Protein AF-A0A2N5UTU6-F1 (afdb_monomer)

InterPro domains:
  IPR013170 mRNA splicing factor Cwf21 domain [PF08312] (76-119)
  IPR013170 mRNA splicing factor Cwf21 domain [SM01115] (76-121)
  IPR051372 Pre-mRNA-splicing factor CWC21 [PTHR36562] (28-189)

Organism: NCBI:txid200324

Radius of gyration: 37.9 Å; Cα contacts (8 Å, |Δi|>4): 55; chains: 1; bounding box: 98×57×84 Å

pLDDT: mean 79.05, std 15.14, range [38.75, 96.94]

Sequence (209 aa):
MKKEKKKTLPELIIENVTKTYFRALYTLATPRGSGTSGYVQRNLSQPRPPDDYGAKANDRYDDHLGAQRKPDQSMLEHERKRRVENKCVELQLELEEQEIAEEEVTARVDELRQKLLKEELARGPGPVKPHQSHEIAAMKLKENEKFREALGVMNSSYVEGQAFDRELQAQRKAQAIEERQQRDAERAARGLSSVPPPRTREKPYDKPL

Foldseek 3Di:
DPDDDDDDPVRVVVVVVCCVVCVPPPPDPDCPPVPDPPDDDDDPPPDDDPDPPVVPPPPVCPPPPPDQPAQDPVLVVVVLLVVLVVVLVVQLVVVVVVVDDPVVSVVVSVVSSVVSVVVSVVDDLDDDDPPSVRSVSVVVVVVVVVVCVVVVNDPVPDDPPCVVPPVSVVVVVVVVVVVVVVVQVVCVVVVHDPDDPPPPPPDPPPDDD

Mean predicted aligned error: 17.08 Å

Secondary structure (DSSP, 8-state):
--------HHHHHHHHHHHHH-----S-S-STTSSS----PPPSSSPPPPPSTTTS--TTTTTTSS---PPPHHHHHHHHHHHHHHHHHHHHHHHHHTT--HHHHHHHHHHHHHHHHHHHHHPPP-PPPTT-HHHHHHHHHHHHHHHHHHTT--TTT--TTTTT-HHHHHHHHHHHHHHHHHHHHHHHHTT--SSPPP-----TT----

Solvent-accessible surface area (backbone atoms only — not comparable to full-atom values): 13392 Å² total; per-residue (Å²): 135,85,80,81,78,82,76,51,75,68,59,52,49,54,52,49,53,50,53,70,76,53,67,86,76,78,85,62,96,58,46,77,92,70,88,52,91,65,80,80,79,81,72,83,84,60,79,72,76,79,73,68,71,77,76,53,70,62,78,85,56,71,86,66,76,75,68,75,74,74,50,55,65,69,60,55,52,48,52,54,50,49,58,47,51,53,53,37,49,53,51,49,53,57,41,54,76,65,70,55,58,68,71,60,49,52,53,54,38,51,53,48,48,58,50,47,56,55,45,59,71,72,48,71,92,70,93,79,58,94,87,41,61,48,60,51,36,48,49,51,49,55,51,51,51,55,51,33,54,75,70,67,54,51,79,89,82,61,58,91,67,55,90,71,40,65,66,60,48,50,52,54,52,51,51,56,50,51,52,48,52,51,52,51,50,52,36,52,74,71,69,47,76,90,66,76,75,80,84,77,72,76,64,94,78,78,69,82,133

Structure (mmCIF, N/CA/C/O backbone):
data_AF-A0A2N5UTU6-F1
#
_entry.id   AF-A0A2N5UTU6-F1
#
loop_
_atom_site.group_PDB
_atom_site.id
_atom_site.type_symbol
_atom_site.label_atom_id
_atom_site.label_alt_id
_atom_site.label_comp_id
_atom_site.label_asym_id
_atom_site.label_entity_id
_atom_site.label_seq_id
_atom_site.pdbx_PDB_ins_code
_atom_site.Cartn_x
_atom_site.Cartn_y
_atom_site.Cartn_z
_atom_site.occupancy
_atom_site.B_iso_or_equiv
_atom_site.auth_seq_id
_atom_site.auth_comp_id
_atom_site.auth_asym_id
_atom_site.auth_atom_id
_atom_site.pdbx_PDB_model_num
ATOM 1 N N . MET A 1 1 ? 69.910 -10.395 -1.486 1.00 38.75 1 MET A N 1
ATOM 2 C CA . MET A 1 1 ? 68.691 -10.335 -0.644 1.00 38.75 1 MET A CA 1
ATOM 3 C C . MET A 1 1 ? 68.456 -8.896 -0.194 1.00 38.75 1 MET A C 1
ATOM 5 O O . MET A 1 1 ? 69.110 -8.443 0.738 1.00 38.75 1 MET A O 1
ATOM 9 N N . LYS A 1 2 ? 67.588 -8.140 -0.881 1.00 42.25 2 LYS A N 1
ATOM 10 C CA . LYS A 1 2 ? 67.172 -6.809 -0.410 1.00 42.25 2 LYS A CA 1
ATOM 11 C C . LYS A 1 2 ? 66.134 -7.026 0.692 1.00 42.25 2 LYS A C 1
ATOM 13 O O . LYS A 1 2 ? 65.077 -7.580 0.425 1.00 42.25 2 LYS A O 1
ATOM 18 N N . LYS A 1 3 ? 66.471 -6.679 1.935 1.00 44.34 3 LYS A N 1
ATOM 19 C CA . LYS A 1 3 ? 65.530 -6.735 3.060 1.00 44.34 3 LYS A CA 1
ATOM 20 C C . LYS A 1 3 ? 64.485 -5.636 2.851 1.00 44.34 3 LYS A C 1
ATOM 22 O O . LYS A 1 3 ? 64.795 -4.464 3.048 1.00 44.34 3 LYS A O 1
ATOM 27 N N . GLU A 1 4 ? 63.277 -6.003 2.436 1.00 54.34 4 GLU A N 1
ATOM 28 C CA . GLU A 1 4 ? 62.128 -5.098 2.477 1.00 54.34 4 GLU A CA 1
ATOM 29 C C . GLU A 1 4 ? 61.796 -4.808 3.942 1.00 54.34 4 GLU A C 1
ATOM 31 O O . GLU A 1 4 ? 61.314 -5.665 4.684 1.00 54.34 4 GLU A O 1
ATOM 36 N N . LYS A 1 5 ? 62.122 -3.595 4.393 1.00 59.94 5 LYS A N 1
ATOM 37 C CA . LYS A 1 5 ? 61.698 -3.110 5.705 1.00 59.94 5 LYS A CA 1
ATOM 38 C C . LYS A 1 5 ? 60.192 -2.850 5.632 1.00 59.94 5 LYS A C 1
ATOM 40 O O . LYS A 1 5 ? 59.763 -1.943 4.922 1.00 59.94 5 LYS A O 1
ATOM 45 N N . LYS A 1 6 ? 59.394 -3.652 6.345 1.00 60.16 6 LYS A N 1
ATOM 46 C CA . LYS A 1 6 ? 57.961 -3.392 6.543 1.00 60.16 6 LYS A CA 1
ATOM 47 C C . LYS A 1 6 ? 57.820 -2.071 7.303 1.00 60.16 6 LYS A C 1
ATOM 49 O O . LYS A 1 6 ? 58.194 -2.001 8.470 1.00 60.16 6 LYS A O 1
ATOM 54 N N . LYS A 1 7 ? 57.339 -1.034 6.615 1.00 66.25 7 LYS A N 1
ATOM 55 C CA . LYS A 1 7 ? 57.058 0.278 7.209 1.00 66.25 7 LYS A CA 1
ATOM 56 C C . LYS A 1 7 ? 55.965 0.131 8.260 1.00 66.25 7 LYS A C 1
ATOM 58 O O . LYS A 1 7 ? 54.997 -0.604 8.058 1.00 66.25 7 LYS A O 1
ATOM 63 N N . THR A 1 8 ? 56.138 0.807 9.384 1.00 66.81 8 THR A N 1
ATOM 64 C CA . THR A 1 8 ? 55.158 0.778 10.474 1.00 66.81 8 THR A CA 1
ATOM 65 C C . THR A 1 8 ? 53.956 1.666 10.126 1.00 66.81 8 THR A C 1
ATOM 67 O O . THR A 1 8 ? 54.084 2.629 9.371 1.00 66.81 8 THR A O 1
ATOM 70 N N . LEU A 1 9 ? 52.766 1.350 10.656 1.00 55.62 9 LEU A N 1
ATOM 71 C CA . LEU A 1 9 ? 51.530 2.121 10.428 1.00 55.62 9 LEU A CA 1
ATOM 72 C C . LEU A 1 9 ? 51.691 3.655 10.561 1.00 55.62 9 LEU A C 1
ATOM 74 O O . LEU A 1 9 ? 51.162 4.357 9.699 1.00 55.62 9 LEU A O 1
ATOM 78 N N . PRO A 1 10 ? 52.433 4.212 11.543 1.00 60.38 10 PRO A N 1
ATOM 79 C CA . PRO A 1 10 ? 52.650 5.660 11.611 1.00 60.38 10 PRO A CA 1
ATOM 80 C C . PRO A 1 10 ? 53.486 6.216 10.448 1.00 60.38 10 PRO A C 1
ATOM 82 O O . PRO A 1 10 ? 53.181 7.298 9.954 1.00 60.38 10 PRO A O 1
ATOM 85 N N . GLU A 1 11 ? 54.490 5.488 9.952 1.00 60.62 11 GLU A N 1
ATOM 86 C CA . GLU A 1 11 ? 55.297 5.927 8.801 1.00 60.62 11 GLU A CA 1
ATOM 87 C C . GLU A 1 11 ? 54.466 5.974 7.515 1.00 60.62 11 GLU A C 1
ATOM 89 O O . GLU A 1 11 ? 54.608 6.899 6.718 1.00 60.62 11 GLU A O 1
ATOM 94 N N . LEU A 1 12 ? 53.554 5.012 7.342 1.00 59.16 12 LEU A N 1
ATOM 95 C CA . LEU A 1 12 ? 52.595 4.991 6.236 1.00 59.16 12 LEU A CA 1
ATOM 96 C C . LEU A 1 12 ? 51.599 6.151 6.320 1.00 59.16 12 LEU A C 1
ATOM 98 O O . LEU A 1 12 ? 51.281 6.750 5.297 1.00 59.16 12 LEU A O 1
ATOM 102 N N . ILE A 1 13 ? 51.125 6.503 7.518 1.00 57.22 13 ILE A N 1
ATOM 103 C CA . ILE A 1 13 ? 50.227 7.651 7.718 1.00 57.22 13 ILE A CA 1
ATOM 104 C C . ILE A 1 13 ? 50.950 8.957 7.366 1.00 57.22 13 ILE A C 1
ATOM 106 O O . ILE A 1 13 ? 50.400 9.773 6.630 1.00 57.22 13 ILE A O 1
ATOM 110 N N . ILE A 1 14 ? 52.197 9.133 7.810 1.00 57.81 14 ILE A N 1
ATOM 111 C CA . ILE A 1 14 ? 53.000 10.328 7.509 1.00 57.81 14 ILE A CA 1
ATOM 112 C C . ILE A 1 14 ? 53.324 10.416 6.006 1.00 57.81 14 ILE A C 1
ATOM 114 O O . ILE A 1 14 ? 53.193 11.489 5.413 1.00 57.81 14 ILE A O 1
ATOM 118 N N . GLU A 1 15 ? 53.682 9.305 5.352 1.00 55.38 15 GLU A N 1
ATOM 119 C CA . GLU A 1 15 ? 53.891 9.265 3.895 1.00 55.38 15 GLU A CA 1
ATOM 120 C C . GLU A 1 15 ? 52.608 9.540 3.106 1.00 55.38 15 GLU A C 1
ATOM 122 O O . GLU A 1 15 ? 52.651 10.228 2.087 1.00 55.38 15 GLU A O 1
ATOM 127 N N . ASN A 1 16 ? 51.465 9.022 3.554 1.00 52.28 16 ASN A N 1
ATOM 128 C CA . ASN A 1 16 ? 50.198 9.218 2.858 1.00 52.28 16 ASN A CA 1
ATOM 129 C C . ASN A 1 16 ? 49.721 10.663 2.993 1.00 52.28 16 ASN A C 1
ATOM 131 O O . ASN A 1 16 ? 49.394 11.266 1.976 1.00 52.28 16 ASN A O 1
ATOM 135 N N . VAL A 1 17 ? 49.786 11.247 4.197 1.00 50.78 17 VAL A N 1
ATOM 136 C CA . VAL A 1 17 ? 49.473 12.663 4.450 1.00 50.78 17 VAL A CA 1
ATOM 137 C C . VAL A 1 17 ? 50.373 13.557 3.589 1.00 50.78 17 VAL A C 1
ATOM 139 O O . VAL A 1 17 ? 49.875 14.380 2.820 1.00 50.78 17 VAL A O 1
ATOM 142 N N . THR A 1 18 ? 51.691 13.352 3.614 1.00 49.41 18 THR A N 1
ATOM 143 C CA . THR A 1 18 ? 52.626 14.170 2.817 1.00 49.41 18 THR A CA 1
ATOM 144 C C . THR A 1 18 ? 52.432 14.004 1.302 1.00 49.41 18 THR A C 1
ATOM 146 O O . THR A 1 18 ? 52.486 15.002 0.584 1.00 49.41 18 THR A O 1
ATOM 149 N N . LYS A 1 19 ? 52.096 12.804 0.804 1.00 47.31 19 LYS A N 1
ATOM 150 C CA . LYS A 1 19 ? 51.758 12.574 -0.617 1.00 47.31 19 LYS A CA 1
ATOM 151 C C . LYS A 1 19 ? 50.430 13.199 -1.050 1.00 47.31 19 LYS A C 1
ATOM 153 O O . LYS A 1 19 ? 50.335 13.648 -2.190 1.0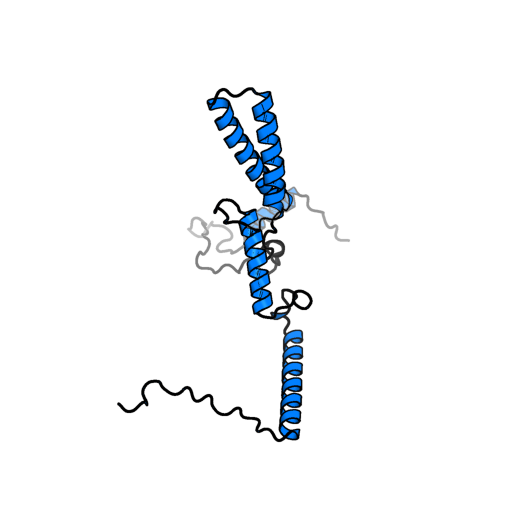0 47.31 19 LYS A O 1
ATOM 158 N N . THR A 1 20 ? 49.415 13.244 -0.184 1.00 47.44 20 THR A N 1
ATOM 159 C CA . THR A 1 20 ? 48.129 13.891 -0.506 1.00 47.44 20 THR A CA 1
ATOM 160 C C . THR A 1 20 ? 48.186 15.414 -0.450 1.00 47.44 20 THR A C 1
ATOM 162 O O . THR A 1 20 ? 47.532 16.063 -1.263 1.00 47.44 20 THR A O 1
ATOM 165 N N . TYR A 1 21 ? 48.966 16.000 0.466 1.00 50.19 21 TYR A N 1
ATOM 166 C CA . TYR A 1 21 ? 48.994 17.458 0.651 1.00 50.19 21 TYR A CA 1
ATOM 167 C C . TYR A 1 21 ? 50.076 18.170 -0.176 1.00 50.19 21 TYR A C 1
ATOM 169 O O . TYR A 1 21 ? 49.911 19.343 -0.497 1.00 50.19 21 TYR A O 1
ATOM 177 N N . PHE A 1 22 ? 51.133 17.469 -0.597 1.00 51.81 22 PHE A N 1
ATOM 178 C CA . PHE A 1 22 ? 52.184 17.996 -1.474 1.00 51.81 22 PHE A CA 1
ATOM 179 C C . PHE A 1 22 ? 52.262 17.180 -2.773 1.00 51.81 22 PHE A C 1
ATOM 181 O O . PHE A 1 22 ? 53.227 16.465 -3.046 1.00 51.81 22 PHE A O 1
ATOM 188 N N . ARG A 1 23 ? 51.234 17.289 -3.626 1.00 56.19 23 ARG A N 1
ATOM 189 C CA . ARG A 1 23 ? 51.354 16.832 -5.018 1.00 56.19 23 ARG A CA 1
ATOM 190 C C . ARG A 1 23 ? 52.346 17.767 -5.704 1.00 56.19 23 ARG A C 1
ATOM 192 O O . ARG A 1 23 ? 52.032 18.931 -5.924 1.00 56.19 23 ARG A O 1
ATOM 199 N N . ALA A 1 24 ? 53.549 17.264 -5.958 1.00 54.38 24 ALA A N 1
ATOM 200 C CA . ALA A 1 24 ? 54.716 18.030 -6.374 1.00 54.38 24 ALA A CA 1
ATOM 201 C C . ALA A 1 24 ? 54.547 18.707 -7.751 1.00 54.38 24 ALA A C 1
ATOM 203 O O . ALA A 1 24 ? 55.077 18.261 -8.764 1.00 54.38 24 ALA A O 1
ATOM 204 N N . LEU A 1 25 ? 53.792 19.801 -7.789 1.00 56.97 25 LEU A N 1
ATOM 205 C CA . LEU A 1 25 ? 53.860 20.818 -8.828 1.00 56.97 25 LEU A CA 1
ATOM 206 C C . LEU A 1 25 ? 54.832 21.879 -8.315 1.00 56.97 25 LEU A C 1
ATOM 208 O O . LEU A 1 25 ? 54.456 22.841 -7.650 1.00 56.97 25 LEU A O 1
ATOM 212 N N . TYR A 1 26 ? 56.116 21.609 -8.545 1.00 60.59 26 TYR A N 1
ATOM 213 C CA . TYR A 1 26 ? 57.230 22.474 -8.183 1.00 60.59 26 TYR A CA 1
ATOM 214 C C . TYR A 1 26 ? 57.144 23.795 -8.947 1.00 60.59 26 TYR A C 1
ATOM 216 O O . TYR A 1 26 ? 57.553 23.869 -10.103 1.00 60.59 26 TYR A O 1
ATOM 224 N N . THR A 1 27 ? 56.662 24.852 -8.304 1.00 59.47 27 THR A N 1
ATOM 225 C CA . THR A 1 27 ? 56.965 26.214 -8.762 1.00 59.47 27 THR A CA 1
ATOM 226 C C . THR A 1 27 ? 58.224 26.756 -8.087 1.00 59.47 27 THR A C 1
ATOM 228 O O . THR A 1 27 ? 58.963 27.483 -8.737 1.00 59.47 27 THR A O 1
ATOM 231 N N . LEU A 1 28 ? 58.557 26.335 -6.857 1.00 64.75 28 LEU A N 1
ATOM 232 C CA . LEU A 1 28 ? 59.856 26.583 -6.213 1.00 64.75 28 LEU A CA 1
ATOM 233 C C . LEU A 1 28 ? 60.215 25.488 -5.198 1.00 64.75 28 LEU A C 1
ATOM 235 O O . LEU A 1 28 ? 59.371 25.058 -4.419 1.00 64.75 28 LEU A O 1
ATOM 239 N N . ALA A 1 29 ? 61.485 25.069 -5.173 1.00 70.19 29 ALA A N 1
ATOM 240 C CA . ALA A 1 29 ? 61.999 24.124 -4.174 1.00 70.19 29 ALA A CA 1
ATOM 241 C C . ALA A 1 29 ? 62.213 24.783 -2.798 1.00 70.19 29 ALA A C 1
ATOM 243 O O . ALA A 1 29 ? 61.967 24.164 -1.767 1.00 70.19 29 ALA A O 1
ATOM 244 N N . THR A 1 30 ? 62.647 26.048 -2.775 1.00 72.06 30 THR A N 1
ATOM 245 C CA . THR A 1 30 ? 62.680 26.896 -1.577 1.00 72.06 30 THR A CA 1
ATOM 246 C C . THR A 1 30 ? 62.311 28.336 -1.960 1.00 72.06 30 THR A C 1
ATOM 248 O O . THR A 1 30 ? 62.680 28.785 -3.043 1.00 72.06 30 THR A O 1
ATOM 251 N N . PRO A 1 31 ? 61.600 29.094 -1.104 1.00 69.69 31 PRO A N 1
ATOM 252 C CA . PRO A 1 31 ? 61.233 30.485 -1.402 1.00 69.69 31 PRO A CA 1
ATOM 253 C C . PRO A 1 31 ? 62.427 31.457 -1.350 1.00 69.69 31 PRO A C 1
ATOM 255 O O . PRO A 1 31 ? 62.323 32.606 -1.789 1.00 69.69 31 PRO A O 1
ATOM 258 N N . ARG A 1 32 ? 63.579 31.011 -0.830 1.00 79.38 32 ARG A N 1
ATOM 259 C CA . ARG A 1 32 ? 64.789 31.819 -0.642 1.00 79.38 32 ARG A CA 1
ATOM 260 C C . ARG A 1 32 ? 65.413 32.178 -1.996 1.00 79.38 32 ARG A C 1
ATOM 262 O O . ARG A 1 32 ? 65.669 31.305 -2.812 1.00 79.38 32 ARG A O 1
ATOM 269 N N . GLY A 1 33 ? 65.668 33.467 -2.222 1.00 81.12 33 GLY A N 1
ATOM 270 C CA . GLY A 1 33 ? 66.246 33.980 -3.475 1.00 81.12 33 GLY A CA 1
ATOM 271 C C . GLY A 1 33 ? 65.229 34.301 -4.577 1.00 81.12 33 GLY A C 1
ATOM 272 O O . GLY A 1 33 ? 65.600 34.921 -5.564 1.00 81.12 33 GLY A O 1
ATOM 273 N N . SER A 1 34 ? 63.9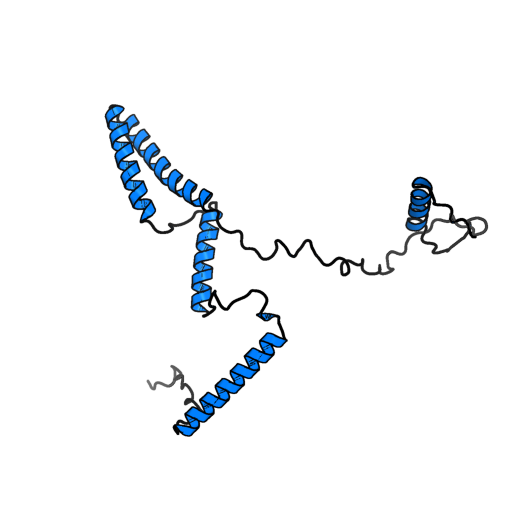49 33.954 -4.396 1.00 79.31 34 SER A N 1
ATOM 274 C CA . SER A 1 34 ? 62.888 34.226 -5.382 1.00 79.31 34 SER A CA 1
ATOM 275 C C . SER A 1 34 ? 62.250 35.612 -5.272 1.00 79.31 34 SER A C 1
ATOM 277 O O . SER A 1 34 ? 61.528 36.030 -6.170 1.00 79.31 34 SER A O 1
ATOM 279 N N . GLY A 1 35 ? 62.466 36.309 -4.151 1.00 80.75 35 GLY A N 1
ATOM 280 C CA . GLY A 1 35 ? 61.827 37.597 -3.868 1.00 80.75 35 GLY A CA 1
ATOM 281 C C . GLY A 1 35 ? 60.319 37.520 -3.586 1.00 80.75 35 GLY A C 1
ATOM 282 O O . GLY A 1 35 ? 59.675 38.560 -3.508 1.00 80.75 35 GLY A O 1
ATOM 283 N N . THR A 1 36 ? 59.747 36.320 -3.415 1.00 81.69 36 THR A N 1
ATOM 284 C CA . THR A 1 36 ? 58.318 36.110 -3.108 1.00 81.69 36 THR A CA 1
ATOM 285 C C . THR A 1 36 ? 58.123 35.341 -1.795 1.00 81.69 36 THR A C 1
ATOM 287 O O . THR A 1 36 ? 59.060 34.749 -1.260 1.00 81.69 36 THR A O 1
ATOM 290 N N . SER A 1 37 ? 56.897 35.332 -1.263 1.00 80.31 37 SER A N 1
ATOM 291 C CA . SER A 1 37 ? 56.554 34.676 0.011 1.00 80.31 37 SER A CA 1
ATOM 292 C C . SER A 1 37 ? 56.487 33.142 -0.054 1.00 80.31 37 SER A C 1
ATOM 294 O O . SER A 1 37 ? 56.347 32.500 0.984 1.00 80.31 37 SER A O 1
ATOM 296 N N . GLY A 1 38 ? 56.570 32.535 -1.245 1.00 77.62 38 GLY A N 1
ATOM 297 C CA . GLY A 1 38 ? 56.451 31.082 -1.422 1.00 77.62 38 GLY A CA 1
ATOM 298 C C . GLY A 1 38 ? 55.030 30.524 -1.289 1.00 77.62 38 GLY A C 1
ATOM 299 O O . GLY A 1 38 ? 54.862 29.308 -1.222 1.00 77.62 38 GLY A O 1
ATOM 300 N N . TYR A 1 39 ? 54.006 31.380 -1.237 1.00 80.00 39 TYR A N 1
ATOM 301 C CA . TYR A 1 39 ? 52.611 30.947 -1.163 1.00 80.00 39 TYR A CA 1
ATOM 302 C C . TYR A 1 39 ? 52.119 30.433 -2.526 1.00 80.00 39 TYR A C 1
ATOM 304 O O . TYR A 1 39 ? 52.047 31.192 -3.492 1.00 80.00 39 TYR A O 1
ATOM 312 N N . VAL A 1 40 ? 51.771 29.145 -2.606 1.00 76.12 40 VAL A N 1
ATOM 313 C CA . VAL A 1 40 ? 51.283 28.498 -3.835 1.00 76.12 40 VAL A CA 1
ATOM 314 C C . VAL A 1 40 ? 49.774 28.283 -3.740 1.00 76.12 40 VAL A C 1
ATOM 316 O O . VAL A 1 40 ? 49.298 27.480 -2.939 1.00 76.12 40 VAL A O 1
ATOM 319 N N . GLN A 1 41 ? 49.010 28.982 -4.580 1.00 81.06 41 GLN A N 1
ATOM 320 C CA . GLN A 1 41 ? 47.568 28.781 -4.705 1.00 81.06 41 GLN A CA 1
ATOM 321 C C . GLN A 1 41 ? 47.268 27.704 -5.754 1.00 81.06 41 GLN A C 1
ATOM 323 O O . GLN A 1 41 ? 47.865 27.672 -6.829 1.00 81.06 41 GLN A O 1
ATOM 328 N N . ARG A 1 42 ? 46.302 26.827 -5.463 1.00 78.81 42 ARG A N 1
ATOM 329 C CA . ARG A 1 42 ? 45.808 25.852 -6.445 1.00 78.81 42 ARG A CA 1
ATOM 330 C C . ARG A 1 42 ? 45.142 26.565 -7.625 1.00 78.81 42 ARG A C 1
ATOM 332 O O . ARG A 1 42 ? 44.372 27.504 -7.421 1.00 78.81 42 ARG A O 1
ATOM 339 N N . ASN A 1 43 ? 45.353 26.062 -8.838 1.00 81.00 43 ASN A N 1
ATOM 340 C CA . ASN A 1 43 ? 44.608 26.548 -9.991 1.00 81.00 43 ASN A CA 1
ATOM 341 C C . ASN A 1 43 ? 43.127 26.120 -9.881 1.00 81.00 43 ASN A C 1
ATOM 343 O O . ASN A 1 43 ? 42.829 24.931 -9.754 1.00 81.00 43 ASN A O 1
ATOM 347 N N . LEU A 1 44 ? 42.200 27.086 -9.887 1.00 82.75 44 LEU A N 1
ATOM 348 C CA . LEU A 1 44 ? 40.752 26.839 -9.839 1.00 82.75 44 LEU A CA 1
ATOM 349 C C . LEU A 1 44 ? 40.157 26.487 -11.207 1.00 82.75 44 LEU A C 1
ATOM 351 O O . LEU A 1 44 ? 39.115 25.842 -11.249 1.00 82.75 44 LEU A O 1
ATOM 355 N N . SER A 1 45 ? 40.801 26.905 -12.301 1.00 83.69 45 SER A N 1
ATOM 356 C CA . SER A 1 45 ? 40.335 26.645 -13.668 1.00 83.69 45 SER A CA 1
ATOM 357 C C . SER A 1 45 ? 40.843 25.322 -14.232 1.00 83.69 45 SER A C 1
ATOM 359 O O . SER A 1 45 ? 40.379 24.891 -15.285 1.00 83.69 45 SER A O 1
ATOM 361 N N . GLN A 1 46 ? 41.778 24.657 -13.545 1.00 82.81 46 GLN A N 1
ATOM 362 C CA . GLN A 1 46 ? 42.251 23.346 -13.962 1.00 82.81 46 GLN A CA 1
ATOM 363 C C . GLN A 1 46 ? 41.119 22.321 -13.786 1.00 82.81 46 GLN A C 1
ATOM 365 O O . GLN A 1 46 ? 40.694 22.088 -12.646 1.00 82.81 46 GLN A O 1
ATOM 370 N N . PRO A 1 47 ? 40.632 21.693 -14.876 1.00 78.75 47 PRO A N 1
ATOM 371 C CA . PRO A 1 47 ? 39.593 20.684 -14.771 1.00 78.75 47 PRO A CA 1
ATOM 372 C C . PRO A 1 47 ? 40.121 19.528 -13.923 1.00 78.75 47 PRO A C 1
ATOM 374 O O . PRO A 1 47 ? 41.227 19.024 -14.142 1.00 78.75 47 PRO A O 1
ATOM 377 N N . ARG A 1 48 ? 39.343 19.129 -12.915 1.00 74.06 48 ARG A N 1
ATOM 378 C CA . ARG A 1 48 ? 39.654 17.921 -12.154 1.00 74.06 48 ARG A CA 1
ATOM 379 C C . ARG A 1 48 ? 39.374 16.717 -13.053 1.00 74.06 48 ARG A C 1
ATOM 381 O O . ARG A 1 48 ? 38.332 16.723 -13.714 1.00 74.06 48 ARG A O 1
ATOM 388 N N . PRO A 1 49 ? 40.268 15.710 -13.099 1.00 74.44 49 PRO A N 1
ATOM 389 C CA . PRO A 1 49 ? 39.888 14.433 -13.678 1.00 74.44 49 PRO A CA 1
ATOM 390 C C . PRO A 1 49 ? 38.596 13.987 -12.983 1.00 74.44 49 PRO A C 1
ATOM 392 O O . PRO A 1 49 ? 38.506 14.168 -11.763 1.00 74.44 49 PRO A O 1
ATOM 395 N N . PRO A 1 50 ? 37.591 13.499 -13.730 1.00 70.50 50 PRO A N 1
ATOM 396 C CA . PRO A 1 50 ? 36.388 12.958 -13.124 1.00 70.50 50 PRO A CA 1
ATOM 397 C C . PRO A 1 50 ? 36.808 11.947 -12.060 1.00 70.50 50 PRO A C 1
ATOM 399 O O . PRO A 1 50 ? 37.605 11.056 -12.348 1.00 70.50 50 PRO A O 1
ATOM 402 N N . ASP A 1 51 ? 36.332 12.127 -10.830 1.00 61.97 51 ASP A N 1
ATOM 403 C CA . ASP A 1 51 ? 36.451 11.091 -9.810 1.00 61.97 51 ASP A CA 1
ATOM 404 C C . ASP A 1 51 ? 35.907 9.784 -10.424 1.00 61.97 51 ASP A C 1
ATOM 406 O O . ASP A 1 51 ? 34.906 9.827 -11.147 1.00 61.97 51 ASP A O 1
ATOM 410 N N . ASP A 1 52 ? 36.552 8.640 -10.167 1.00 57.16 52 ASP A N 1
ATOM 411 C CA . ASP A 1 52 ? 36.171 7.306 -10.670 1.00 57.16 52 ASP A CA 1
ATOM 412 C C . ASP A 1 52 ? 34.814 6.814 -10.096 1.00 57.16 52 ASP A C 1
ATOM 414 O O . ASP A 1 52 ? 34.661 5.662 -9.687 1.00 57.16 52 ASP A O 1
ATOM 418 N N . TYR A 1 53 ? 33.782 7.662 -10.073 1.00 55.31 53 TYR A N 1
ATOM 419 C CA . TYR A 1 53 ? 32.393 7.310 -9.774 1.00 55.31 53 TYR A CA 1
ATOM 420 C C . TYR A 1 53 ? 31.829 6.262 -10.748 1.00 55.31 53 TYR A C 1
ATOM 422 O O . TYR A 1 53 ? 30.776 5.701 -10.475 1.00 55.31 53 TYR A O 1
ATOM 430 N N . GLY A 1 54 ? 32.514 5.975 -11.863 1.00 54.59 54 GLY A N 1
ATOM 431 C CA . GLY A 1 54 ? 32.176 4.875 -12.771 1.00 54.59 54 GLY A CA 1
ATOM 432 C C . GLY A 1 54 ? 32.803 3.518 -12.414 1.00 54.59 54 GLY A C 1
ATOM 433 O O . GLY A 1 54 ? 32.303 2.497 -12.872 1.00 54.59 54 GLY A O 1
ATOM 434 N N . ALA A 1 55 ? 33.877 3.472 -11.611 1.00 54.34 55 ALA A N 1
ATOM 435 C CA . ALA A 1 55 ? 34.576 2.219 -11.274 1.00 54.34 55 ALA A CA 1
ATOM 436 C C . ALA A 1 55 ? 34.035 1.546 -10.003 1.00 54.34 55 ALA A C 1
ATOM 438 O O . ALA A 1 55 ? 34.266 0.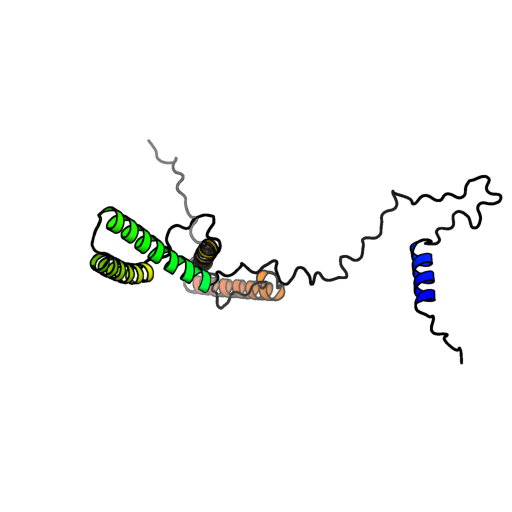360 -9.762 1.00 54.34 55 ALA A O 1
ATOM 439 N N . LYS A 1 56 ? 33.288 2.289 -9.184 1.00 55.88 56 LYS A N 1
ATOM 440 C CA . LYS A 1 56 ? 32.380 1.705 -8.202 1.00 55.88 56 LYS A CA 1
ATOM 441 C C . LYS A 1 56 ? 31.045 1.549 -8.907 1.00 55.88 56 LYS A C 1
ATOM 443 O O . LYS A 1 56 ? 30.243 2.478 -8.914 1.00 55.88 56 LYS A O 1
ATOM 448 N N . ALA A 1 57 ? 30.845 0.389 -9.534 1.00 55.91 57 ALA A N 1
ATOM 449 C CA . ALA A 1 57 ? 29.506 -0.062 -9.869 1.00 55.91 57 ALA A CA 1
ATOM 450 C C . ALA A 1 57 ? 28.615 0.227 -8.657 1.00 55.91 57 ALA A C 1
ATOM 452 O O . ALA A 1 57 ? 28.988 -0.013 -7.508 1.00 55.91 57 ALA A O 1
ATOM 453 N N . ASN A 1 58 ? 27.516 0.902 -8.934 1.00 56.50 58 ASN A N 1
ATOM 454 C CA . ASN A 1 58 ? 26.559 1.407 -7.979 1.00 56.50 58 ASN A CA 1
ATOM 455 C C . ASN A 1 58 ? 25.834 0.245 -7.264 1.00 56.50 58 ASN A C 1
ATOM 457 O O . ASN A 1 58 ? 24.621 0.132 -7.370 1.00 56.50 58 ASN A O 1
ATOM 461 N N . ASP A 1 59 ? 26.536 -0.561 -6.459 1.00 55.62 59 ASP A N 1
ATOM 462 C CA . ASP A 1 59 ? 25.950 -1.585 -5.568 1.00 55.62 59 ASP A CA 1
ATOM 463 C C . ASP A 1 59 ? 24.958 -0.964 -4.563 1.00 55.62 59 ASP A C 1
ATOM 465 O O . ASP A 1 59 ? 24.209 -1.651 -3.882 1.00 55.62 59 ASP A O 1
ATOM 469 N N . ARG A 1 60 ? 24.932 0.371 -4.454 1.00 52.91 60 ARG A N 1
ATOM 470 C CA . ARG A 1 60 ? 23.959 1.126 -3.653 1.00 52.91 60 ARG A CA 1
ATOM 471 C C . ARG A 1 60 ? 22.618 1.372 -4.344 1.00 52.91 60 ARG A C 1
ATOM 473 O O . ARG A 1 60 ? 21.683 1.780 -3.661 1.00 52.91 60 ARG A O 1
ATOM 480 N N . TYR A 1 61 ? 22.524 1.198 -5.660 1.00 53.34 61 TYR A N 1
ATOM 481 C CA . TYR A 1 61 ? 21.318 1.535 -6.424 1.00 53.34 61 TYR A CA 1
ATOM 482 C C . TYR A 1 61 ? 20.541 0.315 -6.925 1.00 53.34 61 TYR A C 1
ATOM 484 O O . TYR A 1 61 ? 19.418 0.495 -7.392 1.00 53.34 61 TYR A O 1
ATOM 492 N N . ASP A 1 62 ? 21.094 -0.894 -6.806 1.00 54.62 62 ASP A N 1
ATOM 493 C CA . ASP A 1 62 ? 20.479 -2.100 -7.374 1.00 54.62 62 ASP A CA 1
ATOM 494 C C . ASP A 1 62 ? 19.337 -2.656 -6.495 1.00 54.62 62 ASP A C 1
ATOM 496 O O . ASP A 1 62 ? 18.281 -3.033 -6.995 1.00 54.62 62 ASP A O 1
ATOM 500 N N . ASP A 1 63 ? 19.449 -2.583 -5.164 1.00 56.41 63 ASP A N 1
ATOM 501 C CA . ASP A 1 63 ? 18.500 -3.296 -4.288 1.00 56.41 63 ASP A CA 1
ATOM 502 C C . ASP A 1 63 ? 17.162 -2.576 -4.020 1.00 56.41 63 ASP A C 1
ATOM 504 O O . ASP A 1 63 ? 16.211 -3.188 -3.520 1.00 56.41 63 ASP A O 1
ATOM 508 N N . HIS A 1 64 ? 17.039 -1.272 -4.305 1.00 53.84 64 HIS A N 1
ATOM 509 C CA . HIS A 1 64 ? 15.919 -0.473 -3.770 1.00 53.84 64 HIS A CA 1
ATOM 510 C C . HIS A 1 64 ? 15.216 0.484 -4.743 1.00 53.84 64 HIS A C 1
ATOM 512 O O . HIS A 1 64 ? 14.196 1.060 -4.364 1.00 53.84 64 HIS A O 1
ATOM 518 N N . LEU A 1 65 ? 15.695 0.667 -5.980 1.00 56.09 65 LEU A N 1
ATOM 519 C CA . LEU A 1 65 ? 15.076 1.631 -6.907 1.00 56.09 65 LEU A CA 1
ATOM 520 C C . LEU A 1 65 ? 13.857 1.089 -7.678 1.00 56.09 65 LEU A C 1
ATOM 522 O O . LEU A 1 65 ? 13.084 1.889 -8.202 1.00 56.09 65 LEU A O 1
ATOM 526 N N . GLY A 1 66 ? 13.659 -0.232 -7.743 1.00 55.81 66 GLY A N 1
ATOM 527 C CA . GLY A 1 66 ? 12.603 -0.845 -8.568 1.00 55.81 66 GLY A CA 1
ATOM 528 C C . GLY A 1 66 ? 11.464 -1.525 -7.805 1.00 55.81 66 GLY A C 1
ATOM 529 O O . GLY A 1 66 ? 10.366 -1.678 -8.340 1.00 55.81 66 GLY A O 1
ATOM 530 N N . ALA A 1 67 ? 11.685 -1.926 -6.551 1.00 64.69 67 ALA A N 1
ATOM 531 C CA . ALA A 1 67 ? 10.701 -2.717 -5.824 1.00 64.69 67 ALA A CA 1
ATOM 532 C C . ALA A 1 67 ? 9.565 -1.829 -5.293 1.00 64.69 67 ALA A C 1
ATOM 534 O O . ALA A 1 67 ? 9.730 -1.090 -4.319 1.00 64.69 67 ALA A O 1
ATOM 535 N N . GLN A 1 68 ? 8.378 -1.925 -5.904 1.00 68.88 68 GLN A N 1
ATOM 536 C CA . GLN A 1 68 ? 7.172 -1.368 -5.292 1.00 68.88 68 GLN A CA 1
ATOM 537 C C . GLN A 1 68 ? 6.993 -1.996 -3.907 1.00 68.88 68 GLN A C 1
ATOM 539 O O . GLN A 1 68 ? 6.960 -3.222 -3.774 1.00 68.88 68 GLN A O 1
ATOM 544 N N . ARG A 1 69 ? 6.892 -1.155 -2.869 1.00 79.62 69 ARG A N 1
ATOM 545 C CA . ARG A 1 69 ? 6.648 -1.622 -1.500 1.00 79.62 69 ARG A CA 1
ATOM 546 C C . ARG A 1 69 ? 5.364 -2.438 -1.488 1.00 79.62 69 ARG A C 1
ATOM 548 O O . ARG A 1 69 ? 4.281 -1.901 -1.730 1.00 79.62 69 ARG A O 1
ATOM 555 N N . LYS A 1 70 ? 5.503 -3.738 -1.237 1.00 84.62 70 LYS A N 1
ATOM 556 C CA . LYS A 1 70 ? 4.359 -4.638 -1.147 1.00 84.62 70 LYS A CA 1
ATOM 557 C C . LYS A 1 70 ? 3.514 -4.240 0.067 1.00 84.62 70 LYS A C 1
ATOM 559 O O . LYS A 1 70 ? 4.065 -3.817 1.082 1.00 84.62 70 LYS A O 1
ATOM 564 N N . PRO A 1 71 ? 2.183 -4.328 -0.033 1.00 89.81 71 PRO A N 1
ATOM 565 C CA . PRO A 1 71 ? 1.326 -4.128 1.122 1.00 89.81 71 PRO A CA 1
ATOM 566 C C . PRO A 1 71 ? 1.512 -5.279 2.119 1.00 89.81 71 PRO A C 1
ATOM 568 O O . PRO A 1 71 ? 1.475 -6.449 1.734 1.00 89.81 71 PRO A O 1
ATOM 571 N N . ASP A 1 72 ? 1.665 -4.949 3.400 1.00 92.50 72 ASP A N 1
ATOM 572 C CA . ASP A 1 72 ? 1.772 -5.939 4.468 1.00 92.50 72 ASP A CA 1
ATOM 573 C C . ASP A 1 72 ? 0.381 -6.454 4.847 1.00 92.50 72 ASP A C 1
ATOM 575 O O . ASP A 1 72 ? -0.512 -5.680 5.205 1.00 92.50 72 ASP A O 1
ATOM 579 N N . GLN A 1 73 ? 0.189 -7.772 4.782 1.00 91.38 73 GLN A N 1
ATOM 580 C CA . GLN A 1 73 ? -1.110 -8.395 5.056 1.00 91.38 73 GLN A CA 1
ATOM 581 C C . GLN A 1 73 ? -1.557 -8.187 6.509 1.00 91.38 73 GLN A C 1
ATOM 583 O O . GLN A 1 73 ? -2.724 -7.887 6.746 1.00 91.38 73 GLN A O 1
ATOM 588 N N . SER A 1 74 ? -0.628 -8.234 7.469 1.00 92.12 74 S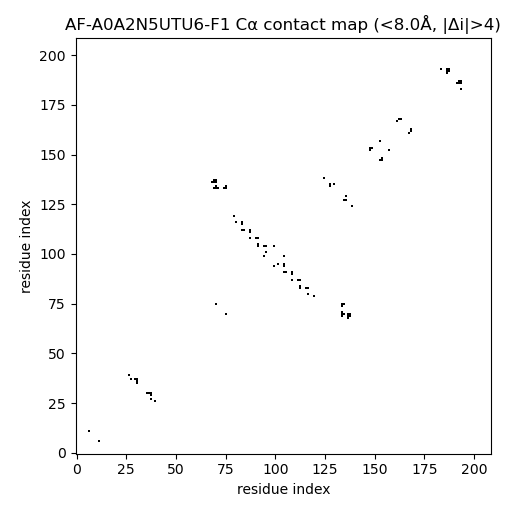ER A N 1
ATOM 589 C CA . SER A 1 74 ? -0.925 -8.007 8.890 1.00 92.12 74 SER A CA 1
ATOM 590 C C . SER A 1 74 ? -1.481 -6.606 9.158 1.00 92.12 74 SER A C 1
ATOM 592 O O . SER A 1 74 ? -2.425 -6.453 9.930 1.00 92.12 74 SER A O 1
ATOM 594 N N . MET A 1 75 ? -0.945 -5.582 8.484 1.00 91.31 75 MET A N 1
ATOM 595 C CA . MET A 1 75 ? -1.424 -4.201 8.599 1.00 91.31 75 MET A CA 1
ATOM 596 C C . MET A 1 75 ? -2.818 -4.035 7.986 1.00 91.31 75 MET A C 1
ATOM 598 O O . MET A 1 75 ? -3.672 -3.371 8.571 1.00 91.31 75 MET A O 1
ATOM 602 N N . LEU A 1 76 ? -3.078 -4.670 6.837 1.00 90.69 76 LEU A N 1
ATOM 603 C CA . LEU A 1 76 ? -4.401 -4.655 6.203 1.00 90.69 76 LEU A CA 1
ATOM 604 C C . LEU A 1 76 ? -5.460 -5.355 7.064 1.00 90.69 76 LEU A C 1
ATOM 606 O O . LEU A 1 76 ? -6.576 -4.858 7.207 1.00 90.69 76 LEU A O 1
ATOM 610 N N . GLU A 1 77 ? -5.124 -6.503 7.650 1.00 91.75 77 GLU A N 1
ATOM 611 C CA . GLU A 1 77 ? -6.006 -7.222 8.572 1.00 91.75 77 GLU A CA 1
ATOM 612 C C . GLU A 1 77 ? -6.264 -6.432 9.853 1.00 91.75 77 GLU A C 1
ATOM 614 O O . GLU A 1 77 ? -7.392 -6.412 10.348 1.00 91.75 77 GLU A O 1
ATOM 619 N N . HIS A 1 78 ? -5.240 -5.758 10.375 1.00 93.81 78 HIS A N 1
ATOM 620 C CA . HIS A 1 78 ? -5.376 -4.916 11.553 1.00 93.81 78 HIS A CA 1
ATOM 621 C C . HIS A 1 78 ? -6.311 -3.734 11.289 1.00 93.81 78 HIS A C 1
ATOM 623 O O . HIS A 1 78 ? -7.214 -3.487 12.083 1.00 93.81 78 HIS A O 1
ATOM 629 N N . GLU A 1 79 ? -6.167 -3.048 10.152 1.00 91.56 79 GLU A N 1
ATOM 630 C CA . GLU A 1 79 ? -7.063 -1.945 9.794 1.00 91.56 79 GLU A CA 1
ATOM 631 C C . GLU A 1 79 ? -8.510 -2.438 9.597 1.00 91.56 79 GLU A C 1
ATOM 633 O O . GLU A 1 79 ? -9.446 -1.786 10.061 1.00 91.56 79 GLU A O 1
ATOM 638 N N . ARG A 1 80 ? -8.717 -3.632 9.012 1.00 91.62 80 ARG A N 1
ATOM 639 C CA . ARG A 1 80 ? -10.048 -4.271 8.925 1.00 91.62 80 ARG A CA 1
ATOM 640 C C . ARG A 1 80 ? -10.663 -4.514 10.303 1.00 91.62 80 ARG A C 1
ATOM 642 O O . ARG A 1 80 ? -11.803 -4.121 10.531 1.00 91.62 80 ARG A O 1
ATOM 649 N N . LYS A 1 81 ? -9.914 -5.120 11.230 1.00 93.44 81 LYS A N 1
ATOM 650 C CA . LYS A 1 81 ? -10.379 -5.374 12.606 1.00 93.44 81 LYS A CA 1
ATOM 651 C C . LYS A 1 81 ? -10.660 -4.070 13.348 1.00 93.44 81 LYS A C 1
ATOM 653 O O . LYS A 1 81 ? -11.710 -3.929 13.962 1.00 93.44 81 LYS A O 1
ATOM 658 N N . ARG A 1 82 ? -9.774 -3.083 13.215 1.00 94.19 82 ARG A N 1
ATOM 659 C CA . ARG A 1 82 ? -9.931 -1.755 13.815 1.00 94.19 82 ARG A CA 1
ATOM 660 C C . ARG A 1 82 ? -11.214 -1.062 13.354 1.00 94.19 82 ARG A C 1
ATOM 662 O O . ARG A 1 82 ? -11.886 -0.446 14.171 1.00 94.19 82 ARG A O 1
ATOM 669 N N . ARG A 1 83 ? -11.589 -1.172 12.073 1.00 92.06 83 ARG A N 1
ATOM 670 C CA . ARG A 1 83 ? -12.867 -0.627 11.575 1.00 92.06 83 ARG A CA 1
ATOM 671 C C . ARG A 1 83 ? -14.084 -1.259 12.248 1.00 92.06 83 ARG A C 1
ATOM 673 O O . ARG A 1 83 ? -15.060 -0.553 12.476 1.00 92.06 83 ARG A O 1
ATOM 680 N N . VAL A 1 84 ? -14.035 -2.561 12.531 1.00 95.50 84 VAL A N 1
ATOM 681 C CA . VAL A 1 84 ? -15.106 -3.261 13.252 1.00 95.50 84 VAL A CA 1
ATOM 682 C C . VAL A 1 84 ? -15.164 -2.786 14.698 1.00 95.50 84 VAL A C 1
ATOM 684 O O . VAL A 1 84 ? -16.217 -2.339 15.133 1.00 95.50 84 VAL A O 1
ATOM 687 N N . GLU A 1 85 ? -14.035 -2.802 15.409 1.00 96.31 85 GLU A N 1
ATOM 688 C CA . GLU A 1 85 ? -14.011 -2.417 16.825 1.00 96.31 85 GLU A CA 1
ATOM 689 C C . GLU A 1 85 ? -14.379 -0.948 17.044 1.00 96.31 85 GLU A C 1
ATOM 691 O O . GLU A 1 85 ? -15.102 -0.648 17.984 1.00 96.31 85 GLU A O 1
ATOM 696 N N . ASN A 1 86 ? -13.981 -0.033 16.154 1.00 96.38 86 ASN A N 1
ATOM 697 C CA . ASN A 1 86 ? -14.410 1.365 16.248 1.00 96.38 86 ASN A CA 1
ATOM 698 C C . ASN A 1 86 ? -15.943 1.495 16.240 1.00 96.38 86 ASN A C 1
ATOM 700 O O . ASN A 1 86 ? -16.489 2.216 17.063 1.00 96.38 86 ASN A O 1
ATOM 704 N N . LYS A 1 87 ? -16.637 0.759 15.361 1.00 96.12 87 LYS A N 1
ATOM 705 C CA . LYS A 1 87 ? -18.108 0.763 15.307 1.00 96.12 87 LYS A CA 1
ATOM 706 C C . LYS A 1 87 ? -18.741 0.109 16.535 1.00 96.12 87 LYS A C 1
ATOM 708 O O . LYS A 1 87 ? -19.791 0.547 16.988 1.00 96.12 87 LYS A O 1
ATOM 713 N N . CYS A 1 88 ? -18.118 -0.943 17.065 1.00 96.56 88 CYS A N 1
ATOM 714 C CA . CYS A 1 88 ? -18.553 -1.564 18.316 1.00 96.56 88 CYS A CA 1
ATOM 715 C C . CYS A 1 88 ? -18.473 -0.570 19.482 1.00 96.56 88 CYS A C 1
ATOM 717 O O . CYS A 1 88 ? -19.406 -0.492 20.272 1.00 96.56 88 CYS A O 1
ATOM 719 N N . VAL A 1 89 ? -17.387 0.207 19.556 1.00 96.94 89 VAL A N 1
ATOM 720 C CA . VAL A 1 89 ? -17.193 1.244 20.580 1.00 96.94 89 VAL A CA 1
ATOM 721 C C . VAL A 1 89 ? -18.177 2.399 20.398 1.00 96.94 89 VAL A C 1
ATOM 723 O O . VAL A 1 89 ? -18.734 2.865 21.382 1.00 96.94 89 VAL A O 1
ATOM 726 N N . GLU A 1 90 ? -18.432 2.839 19.163 1.00 96.25 90 GLU A N 1
ATOM 727 C CA . GLU A 1 90 ? -19.460 3.851 18.870 1.00 96.25 90 GLU A CA 1
ATOM 728 C C . GLU A 1 90 ? -20.834 3.416 19.409 1.00 96.25 90 GLU A C 1
ATOM 730 O O . GLU A 1 90 ? -21.450 4.158 20.169 1.00 96.25 90 GLU A O 1
ATOM 735 N N . LEU A 1 91 ? -21.273 2.185 19.111 1.00 95.88 91 LEU A N 1
ATOM 736 C CA . LEU A 1 91 ? -22.549 1.663 19.616 1.00 95.88 91 LEU A CA 1
ATOM 737 C C . LEU A 1 91 ? -22.551 1.493 21.141 1.00 95.88 91 LEU A C 1
ATOM 739 O O . LEU A 1 91 ? -23.567 1.735 21.784 1.00 95.88 91 LEU A O 1
ATOM 743 N N . GLN A 1 92 ? -21.430 1.074 21.729 1.00 94.06 92 GLN A N 1
ATOM 744 C CA . GLN A 1 92 ? -21.318 0.972 23.180 1.00 94.06 92 GLN A CA 1
ATOM 745 C C . GLN A 1 92 ? -21.547 2.338 23.846 1.00 94.06 92 GLN A C 1
ATOM 747 O O . GLN A 1 92 ? -22.370 2.430 24.751 1.00 94.06 92 GLN A O 1
ATOM 752 N N . LEU A 1 93 ? -20.895 3.395 23.350 1.00 95.25 93 LEU A N 1
ATOM 753 C CA . LEU A 1 93 ? -21.068 4.759 23.860 1.00 95.25 93 LEU A CA 1
ATOM 754 C C . LEU A 1 93 ? -22.520 5.244 23.727 1.00 95.25 93 LEU A C 1
ATOM 756 O O . LEU A 1 93 ? -23.051 5.841 24.659 1.00 95.25 93 LEU A O 1
ATOM 760 N N . GLU A 1 94 ? -23.179 4.953 22.602 1.00 95.00 94 GLU A N 1
ATOM 761 C CA . GLU A 1 94 ? -24.586 5.316 22.384 1.00 95.00 94 GLU A CA 1
ATOM 762 C C . GLU A 1 94 ? -25.541 4.618 23.366 1.00 95.00 94 GLU A C 1
ATOM 764 O O . GLU A 1 94 ? -26.506 5.229 23.827 1.00 95.00 94 GLU A O 1
ATOM 769 N N . LEU A 1 95 ? -25.306 3.341 23.687 1.00 94.62 95 LEU A N 1
ATOM 770 C CA . LEU A 1 95 ? -26.155 2.601 24.627 1.00 94.62 95 LEU A CA 1
ATOM 771 C C . LEU A 1 95 ? -25.879 2.978 26.090 1.00 94.62 95 LEU A C 1
ATOM 773 O O . LEU A 1 95 ? -26.804 2.968 26.901 1.00 94.62 95 LEU A O 1
ATOM 777 N N . GLU A 1 96 ? -24.632 3.323 26.418 1.00 91.69 96 GLU A N 1
ATOM 778 C CA . GLU A 1 96 ? -24.252 3.845 27.735 1.00 91.69 96 GLU A CA 1
ATOM 779 C C . GLU A 1 96 ? -24.887 5.221 27.991 1.00 91.69 96 GLU A C 1
ATOM 781 O O . GLU A 1 96 ? -25.414 5.457 29.076 1.00 91.69 96 GLU A O 1
ATOM 786 N N . GLU A 1 97 ? -24.933 6.102 26.984 1.00 94.88 97 GLU A N 1
ATOM 787 C CA . GLU A 1 97 ? -25.633 7.395 27.071 1.00 94.88 97 GLU A CA 1
ATOM 788 C C . GLU A 1 97 ? -27.154 7.232 27.272 1.00 94.88 97 GLU A C 1
ATOM 790 O O . GLU A 1 97 ? -27.806 8.097 27.854 1.00 94.88 97 GLU A O 1
ATOM 795 N N . GLN A 1 98 ? -27.722 6.101 26.842 1.00 93.31 98 GLN A N 1
ATOM 796 C CA . GLN A 1 98 ? -29.130 5.741 27.047 1.00 93.31 98 GLN A CA 1
ATOM 797 C C . GLN A 1 98 ? -29.403 5.044 28.394 1.00 93.31 98 GLN A C 1
ATOM 799 O O . GLN A 1 98 ? -30.537 4.624 28.627 1.00 93.31 98 GLN A O 1
ATOM 804 N N . GLU A 1 99 ? -28.396 4.910 29.266 1.00 91.06 99 GLU A N 1
ATOM 805 C CA . GLU A 1 99 ? -28.487 4.266 30.589 1.00 91.06 99 GLU A CA 1
ATOM 806 C C . GLU A 1 99 ? -29.038 2.821 30.544 1.00 91.06 99 GLU A C 1
ATOM 808 O O . GLU A 1 99 ? -29.727 2.358 31.456 1.00 91.06 99 GLU A O 1
ATOM 813 N N . ILE A 1 100 ? -28.742 2.083 29.467 1.00 90.44 100 ILE A N 1
ATOM 814 C CA . ILE A 1 100 ? -29.133 0.672 29.316 1.00 90.44 100 ILE A CA 1
ATOM 815 C C . ILE A 1 100 ? -28.251 -0.216 30.210 1.00 90.44 100 ILE A C 1
ATOM 817 O O . ILE A 1 100 ? -27.084 0.082 30.455 1.00 90.44 100 ILE A O 1
ATOM 821 N N . ALA A 1 101 ? -28.796 -1.340 30.689 1.00 93.25 101 ALA A N 1
ATOM 822 C CA . ALA A 1 101 ? -28.057 -2.302 31.506 1.00 93.25 101 ALA A CA 1
ATOM 823 C C . ALA A 1 101 ? -26.827 -2.876 30.773 1.00 93.25 101 ALA A C 1
ATOM 825 O O . ALA A 1 101 ? -26.930 -3.323 29.629 1.00 93.25 101 ALA A O 1
ATOM 826 N N . GLU A 1 102 ? -25.684 -2.947 31.463 1.00 90.19 102 GLU A N 1
ATOM 827 C CA . GLU A 1 102 ? -24.390 -3.389 30.909 1.00 90.19 102 GLU A CA 1
ATOM 828 C C . GLU A 1 102 ? -24.452 -4.779 30.238 1.00 90.19 102 GLU A C 1
ATOM 830 O O . GLU A 1 102 ? -23.836 -5.016 29.195 1.00 90.19 102 GLU A O 1
ATOM 835 N N . GLU A 1 103 ? -25.249 -5.699 30.788 1.00 92.06 103 GLU A N 1
ATOM 836 C CA . GLU A 1 103 ? -25.456 -7.040 30.221 1.00 92.06 103 GLU A CA 1
ATOM 837 C C . GLU A 1 103 ? -26.131 -6.992 28.839 1.00 92.06 103 GLU A C 1
ATOM 839 O O . GLU A 1 103 ? -25.741 -7.717 27.922 1.00 92.06 103 GLU A O 1
ATOM 844 N N . GLU A 1 104 ? -27.105 -6.101 28.645 1.00 91.94 104 GLU A N 1
ATOM 845 C CA . GLU A 1 104 ? -27.752 -5.925 27.342 1.00 91.94 104 GLU A CA 1
ATOM 846 C C . GLU A 1 104 ? -26.837 -5.210 26.343 1.00 91.94 104 GLU A C 1
ATOM 848 O O . GLU A 1 104 ? -26.854 -5.532 25.151 1.00 91.94 104 GLU A O 1
ATOM 853 N N . VAL A 1 105 ? -26.023 -4.260 26.818 1.00 92.62 105 VAL A N 1
ATOM 854 C CA . VAL A 1 105 ? -25.038 -3.549 25.992 1.0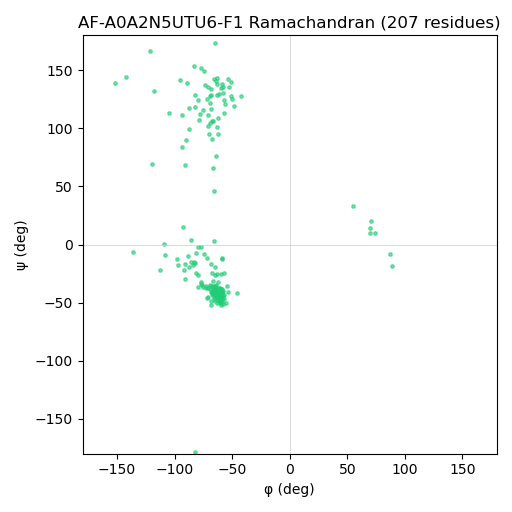0 92.62 105 VAL A CA 1
ATOM 855 C C . VAL A 1 105 ? -24.039 -4.538 25.398 1.00 92.62 105 VAL A C 1
ATOM 857 O O . VAL A 1 105 ? -23.863 -4.581 24.180 1.00 92.62 105 VAL A O 1
ATOM 860 N N . THR A 1 106 ? -23.437 -5.385 26.234 1.00 93.44 106 THR A N 1
ATOM 861 C CA . THR A 1 106 ? -22.451 -6.383 25.786 1.00 93.44 106 THR A CA 1
ATOM 862 C C . THR A 1 106 ? -23.039 -7.372 24.779 1.00 93.44 106 THR A C 1
ATOM 864 O O . THR A 1 106 ? -22.440 -7.585 23.724 1.00 93.44 106 THR A O 1
ATOM 867 N N . ALA A 1 107 ? -24.248 -7.890 25.024 1.00 95.69 107 ALA A N 1
ATOM 868 C CA . ALA A 1 107 ? -24.926 -8.792 24.094 1.00 95.69 107 ALA A CA 1
ATOM 869 C C . ALA A 1 107 ? -25.169 -8.141 22.717 1.00 95.69 107 ALA A C 1
ATOM 871 O O . ALA A 1 107 ? -24.873 -8.740 21.679 1.00 95.69 107 ALA A O 1
ATOM 872 N N . ARG A 1 108 ? -25.652 -6.889 22.689 1.00 93.44 108 ARG A N 1
ATOM 873 C CA . ARG A 1 108 ? -25.895 -6.147 21.437 1.00 93.44 108 ARG A CA 1
ATOM 874 C C . ARG A 1 108 ? -24.599 -5.827 20.689 1.00 93.44 108 ARG A C 1
ATOM 876 O O . ARG A 1 108 ? -24.559 -5.947 19.461 1.00 93.44 108 ARG A O 1
ATOM 883 N N . VAL A 1 109 ? -23.537 -5.454 21.404 1.00 96.19 109 VAL A N 1
ATOM 884 C CA . VAL A 1 109 ? -22.211 -5.193 20.821 1.00 96.19 109 VAL A CA 1
ATOM 885 C C . VAL A 1 109 ? -21.611 -6.473 20.235 1.00 96.19 109 VAL A C 1
ATOM 887 O O . VAL A 1 109 ? -21.076 -6.442 19.126 1.00 96.19 109 VAL A O 1
ATOM 890 N N . ASP A 1 110 ? -21.743 -7.612 20.915 1.00 96.12 110 ASP A N 1
ATOM 891 C CA . ASP A 1 110 ? -21.235 -8.898 20.431 1.00 96.12 110 ASP A CA 1
ATOM 892 C C . ASP A 1 110 ? -21.967 -9.376 19.173 1.00 96.12 110 ASP A C 1
ATOM 894 O O . ASP A 1 110 ? -21.332 -9.824 18.209 1.00 96.12 110 ASP A O 1
ATOM 898 N N . GLU A 1 111 ? -23.291 -9.221 19.129 1.00 96.38 111 GLU A N 1
ATOM 899 C CA . GLU A 1 111 ? -24.064 -9.468 17.913 1.00 96.38 111 GLU A CA 1
ATOM 900 C C . GLU A 1 111 ? -23.595 -8.592 16.748 1.00 96.38 111 GLU A C 1
ATOM 902 O O . GLU A 1 111 ? -23.422 -9.081 15.625 1.00 96.38 111 GLU A O 1
ATOM 907 N N . LEU A 1 112 ? -23.392 -7.295 16.998 1.00 95.81 112 LEU A N 1
ATOM 908 C CA . LEU A 1 112 ? -22.915 -6.351 15.992 1.00 95.81 112 LEU A CA 1
ATOM 909 C C . LEU A 1 112 ? -21.507 -6.724 15.517 1.00 95.81 112 LEU A C 1
ATOM 911 O O . LEU A 1 112 ? -21.265 -6.748 14.308 1.00 95.81 112 LEU A O 1
ATOM 915 N N . ARG A 1 113 ? -20.602 -7.098 16.429 1.00 95.69 113 ARG A N 1
ATOM 916 C CA . ARG A 1 113 ? -19.243 -7.545 16.098 1.00 95.69 113 ARG A CA 1
ATOM 917 C C . ARG A 1 113 ? -19.281 -8.740 15.145 1.00 95.69 113 ARG A C 1
ATOM 919 O O . ARG A 1 113 ? -18.600 -8.733 14.119 1.00 95.69 113 ARG A O 1
ATOM 926 N N . GLN A 1 114 ? -20.113 -9.746 15.426 1.00 95.81 114 GLN A N 1
ATOM 927 C CA . GLN A 1 114 ? -20.261 -10.918 14.555 1.00 95.81 114 GLN A CA 1
ATOM 928 C C . GLN A 1 114 ? -20.854 -10.572 13.182 1.00 95.81 114 GLN A C 1
ATOM 930 O O . GLN A 1 114 ? -20.414 -11.127 12.170 1.00 95.81 114 GLN A O 1
ATOM 935 N N . LYS A 1 115 ? -21.842 -9.667 13.130 1.00 95.81 115 LYS A N 1
ATOM 936 C CA . LYS A 1 115 ? -22.446 -9.192 11.872 1.00 95.81 115 LYS A CA 1
ATOM 937 C C . LYS A 1 115 ? -21.406 -8.456 11.019 1.00 95.81 115 LYS A C 1
ATOM 939 O O . LYS A 1 115 ? -21.184 -8.834 9.869 1.00 95.81 115 LYS A O 1
ATOM 944 N N . LEU A 1 116 ? -20.684 -7.499 11.600 1.00 94.94 116 LEU A N 1
ATOM 945 C CA . LEU A 1 116 ? -19.681 -6.700 10.892 1.00 94.94 116 LEU A CA 1
ATOM 946 C C . LEU A 1 116 ? -18.468 -7.507 10.422 1.00 94.94 116 LEU A C 1
ATOM 948 O O . LEU A 1 116 ? -17.949 -7.237 9.342 1.00 94.94 116 LEU A O 1
ATOM 952 N N . LEU A 1 117 ? -18.018 -8.507 11.186 1.00 92.56 117 LEU A N 1
ATOM 953 C CA . LEU A 1 117 ? -16.931 -9.388 10.744 1.00 92.56 117 LEU A CA 1
ATOM 954 C C . LEU A 1 117 ? -17.321 -10.191 9.496 1.00 92.56 117 LEU A C 1
ATOM 956 O O . LEU A 1 117 ? -16.501 -10.354 8.592 1.00 92.56 117 LEU A O 1
ATOM 960 N N . LYS A 1 118 ? -18.572 -10.665 9.420 1.00 92.75 118 LYS A N 1
ATOM 961 C CA . LYS A 1 118 ? -19.098 -11.361 8.234 1.00 92.75 118 LYS A CA 1
ATOM 962 C C . LYS A 1 118 ? -19.226 -10.410 7.044 1.00 92.75 118 LYS A C 1
ATOM 964 O O . LYS A 1 118 ? -18.837 -10.767 5.933 1.00 92.75 118 LYS A O 1
ATOM 969 N N . GLU A 1 119 ? -19.723 -9.198 7.278 1.00 92.56 119 GLU A N 1
ATOM 970 C CA . GLU A 1 119 ? -19.861 -8.176 6.239 1.00 92.56 119 GLU A CA 1
ATOM 971 C C . GLU A 1 119 ? -18.511 -7.706 5.694 1.00 92.56 119 GLU A C 1
ATOM 973 O O . GLU A 1 119 ? -18.346 -7.672 4.482 1.00 92.56 119 GLU A O 1
ATOM 978 N N . GLU A 1 120 ? -17.520 -7.391 6.536 1.00 87.94 120 GLU A N 1
ATOM 979 C CA . GLU A 1 120 ? -16.193 -6.940 6.080 1.00 87.94 120 GLU A CA 1
ATOM 980 C C . GLU A 1 120 ? -15.411 -8.045 5.352 1.00 87.94 120 GLU A C 1
ATOM 982 O O . GLU A 1 120 ? -14.562 -7.732 4.517 1.00 87.94 120 GLU A O 1
ATOM 987 N N . LEU A 1 121 ? -15.703 -9.326 5.610 1.00 84.94 121 LEU A N 1
ATOM 988 C CA . LEU A 1 121 ? -15.146 -10.433 4.827 1.00 84.94 121 LEU A CA 1
ATOM 989 C C . LEU A 1 121 ? -15.744 -10.487 3.411 1.00 84.94 121 LEU A C 1
ATOM 991 O O . LEU A 1 121 ? -15.034 -10.788 2.452 1.00 84.94 121 LEU A O 1
ATOM 995 N N . ALA A 1 122 ? -17.037 -10.182 3.278 1.00 86.38 122 ALA A N 1
ATOM 996 C CA . ALA A 1 122 ? -17.728 -10.098 1.992 1.00 86.38 122 ALA A CA 1
ATOM 997 C C . ALA A 1 122 ? -17.464 -8.767 1.263 1.00 86.38 122 ALA A C 1
ATOM 999 O O . ALA A 1 122 ? -17.548 -8.688 0.034 1.00 86.38 122 ALA A O 1
ATOM 1000 N N . ARG A 1 123 ? -17.148 -7.707 2.011 1.00 81.38 123 ARG A N 1
ATOM 1001 C CA . ARG A 1 123 ? -16.941 -6.361 1.490 1.00 81.38 123 ARG A CA 1
ATOM 1002 C C . ARG A 1 123 ? -15.628 -6.283 0.717 1.00 81.38 123 ARG A C 1
ATOM 1004 O O . ARG A 1 123 ? -14.545 -6.576 1.220 1.00 81.38 123 ARG A O 1
ATOM 1011 N N . GLY A 1 124 ? -15.725 -5.827 -0.528 1.00 73.62 124 GLY A N 1
ATOM 1012 C CA . GLY A 1 124 ? -14.561 -5.480 -1.337 1.00 73.62 124 GLY A CA 1
ATOM 1013 C C . GLY A 1 124 ? -13.776 -4.282 -0.772 1.00 73.62 124 GLY A C 1
ATOM 1014 O O . GLY A 1 124 ? -14.211 -3.636 0.18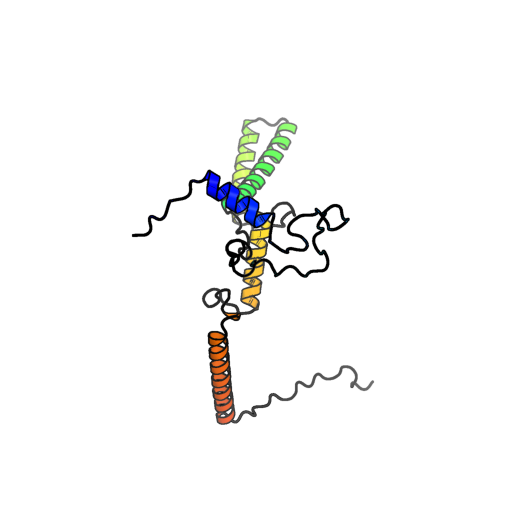3 1.00 73.62 124 GLY A O 1
ATOM 1015 N N . PRO A 1 125 ? -12.613 -3.953 -1.362 1.00 72.50 125 PRO A N 1
ATOM 1016 C CA . PRO A 1 125 ? -11.848 -2.770 -0.972 1.00 72.50 125 PRO A CA 1
ATOM 1017 C C . PRO A 1 125 ? -12.720 -1.511 -1.099 1.00 72.50 125 PRO A C 1
ATOM 1019 O O . PRO A 1 125 ? -13.260 -1.228 -2.167 1.00 72.50 125 PRO A O 1
ATOM 1022 N N . GLY A 1 126 ? -12.892 -0.799 0.015 1.00 80.31 126 GLY A N 1
ATOM 1023 C CA . GLY A 1 126 ? -13.618 0.468 0.069 1.00 80.31 126 GLY A CA 1
ATOM 1024 C C . GLY A 1 126 ? -12.755 1.665 -0.351 1.00 80.31 126 GLY A C 1
ATOM 1025 O O . GLY A 1 126 ? -11.585 1.496 -0.697 1.00 80.31 126 GLY A O 1
ATOM 1026 N N . PRO A 1 127 ? -13.315 2.887 -0.308 1.00 84.38 127 PRO A N 1
ATOM 1027 C CA . PRO A 1 127 ? -12.548 4.105 -0.551 1.00 84.38 127 PRO A CA 1
ATOM 1028 C C . PRO A 1 127 ? -11.459 4.274 0.517 1.00 84.38 127 PRO A C 1
ATOM 1030 O O . PRO A 1 127 ? -11.743 4.222 1.714 1.00 84.38 127 PRO A O 1
ATOM 1033 N N . VAL A 1 128 ? -10.220 4.490 0.071 1.00 87.12 128 VAL A N 1
ATOM 1034 C CA . VAL A 1 128 ? -9.043 4.643 0.940 1.00 87.12 128 VAL A CA 1
ATOM 1035 C C . VAL A 1 128 ? -8.749 6.113 1.215 1.00 87.12 128 VAL A C 1
ATOM 1037 O O . VAL A 1 128 ? -8.867 6.971 0.339 1.00 87.12 128 VAL A O 1
ATOM 1040 N N . LYS A 1 129 ? -8.334 6.407 2.444 1.00 90.06 129 LYS A N 1
ATOM 1041 C CA . LYS A 1 129 ? -7.874 7.734 2.866 1.00 90.06 129 LYS A CA 1
ATOM 1042 C C . LYS A 1 129 ? -6.397 7.927 2.496 1.00 90.06 129 LYS A C 1
ATOM 1044 O O . LYS A 1 129 ? -5.647 6.951 2.475 1.00 90.06 129 LYS A O 1
ATOM 1049 N N . PRO A 1 130 ? -5.924 9.173 2.293 1.00 89.56 130 PRO A N 1
ATOM 1050 C CA . PRO A 1 130 ? -4.539 9.439 1.886 1.00 89.56 130 PRO A CA 1
ATOM 1051 C C . PRO A 1 130 ? -3.483 8.931 2.881 1.00 89.56 130 PRO A C 1
ATOM 1053 O O . PRO A 1 130 ? -2.365 8.630 2.480 1.00 89.56 130 PRO A O 1
ATOM 1056 N N . HIS A 1 131 ? -3.828 8.796 4.166 1.00 89.81 131 HIS A N 1
ATOM 1057 C CA . HIS A 1 131 ? -2.918 8.279 5.192 1.00 89.81 131 HIS A CA 1
ATOM 1058 C C . HIS A 1 131 ? -2.819 6.735 5.224 1.00 89.81 131 HIS A C 1
ATOM 1060 O O . HIS A 1 131 ? -2.019 6.194 5.981 1.00 89.81 131 HIS A O 1
ATOM 1066 N N . GLN A 1 132 ? -3.637 5.995 4.461 1.00 89.25 132 GLN A N 1
ATOM 1067 C CA . GLN A 1 132 ? -3.668 4.521 4.465 1.00 89.25 132 GLN A CA 1
ATOM 1068 C C . GLN A 1 132 ? -2.707 3.949 3.414 1.00 89.25 132 GLN A C 1
ATOM 1070 O O . GLN A 1 132 ? -3.118 3.353 2.420 1.00 89.25 132 GLN A O 1
ATOM 1075 N N . SER A 1 133 ? -1.403 4.122 3.636 1.00 89.06 133 SER A N 1
ATOM 1076 C CA . SER A 1 133 ? -0.348 3.772 2.670 1.00 89.06 133 SER A CA 1
ATOM 1077 C C . SER A 1 133 ? -0.418 2.326 2.158 1.00 89.06 133 SER A C 1
ATOM 1079 O O . SER A 1 133 ? -0.247 2.095 0.962 1.00 89.06 133 SER A O 1
ATOM 1081 N N . HIS A 1 134 ? -0.702 1.353 3.032 1.00 90.94 134 HIS A N 1
ATOM 1082 C CA . HIS A 1 134 ? -0.785 -0.063 2.646 1.00 90.94 134 HIS A CA 1
ATOM 1083 C C . HIS A 1 134 ? -2.048 -0.386 1.839 1.00 90.94 134 HIS A C 1
ATOM 1085 O O . HIS A 1 134 ? -1.975 -1.161 0.888 1.00 90.94 134 HIS A O 1
ATOM 1091 N N . GLU A 1 135 ? -3.193 0.224 2.164 1.00 90.44 135 GLU A N 1
ATOM 1092 C CA . GLU A 1 135 ? -4.419 0.043 1.376 1.00 90.44 135 GLU A CA 1
ATOM 1093 C C . GLU A 1 135 ? -4.269 0.682 -0.011 1.00 90.44 135 GLU A C 1
ATOM 1095 O O . GLU A 1 135 ? -4.623 0.063 -1.014 1.00 90.44 135 GLU A O 1
ATOM 1100 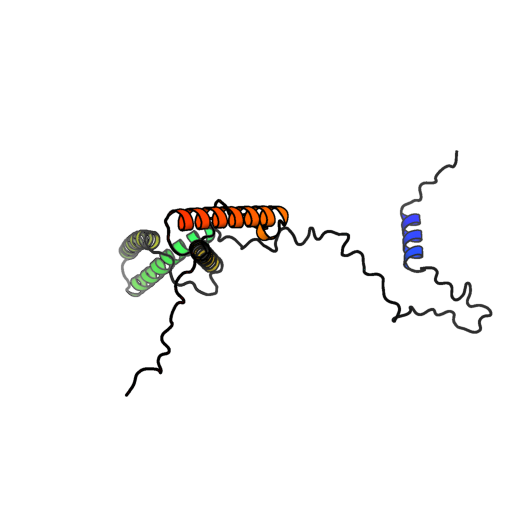N N . ILE A 1 136 ? -3.649 1.866 -0.087 1.00 90.62 136 ILE A N 1
ATOM 1101 C CA . ILE A 1 136 ? -3.296 2.519 -1.355 1.00 90.62 136 ILE A CA 1
ATOM 1102 C C . ILE A 1 136 ? -2.357 1.628 -2.175 1.00 90.62 136 ILE A C 1
ATOM 1104 O O . ILE A 1 136 ? -2.569 1.457 -3.374 1.00 90.62 136 ILE A O 1
ATOM 1108 N N . ALA A 1 137 ? -1.332 1.040 -1.552 1.00 91.31 137 ALA A N 1
ATOM 1109 C CA . ALA A 1 137 ? -0.408 0.137 -2.234 1.00 91.31 137 ALA A CA 1
ATOM 1110 C C . ALA A 1 137 ? -1.122 -1.119 -2.763 1.00 91.31 137 ALA A C 1
ATOM 1112 O O . ALA A 1 137 ? -0.914 -1.500 -3.912 1.00 91.31 137 ALA A O 1
ATOM 1113 N N . ALA A 1 138 ? -2.010 -1.723 -1.969 1.00 90.94 138 ALA A N 1
ATOM 1114 C CA . ALA A 1 138 ? -2.807 -2.874 -2.391 1.00 90.94 138 ALA A CA 1
ATOM 1115 C C . ALA A 1 138 ? -3.765 -2.540 -3.546 1.00 90.94 138 ALA A C 1
ATOM 1117 O O . ALA A 1 138 ? -3.921 -3.345 -4.464 1.00 90.94 138 ALA A O 1
ATOM 1118 N N . MET A 1 139 ? -4.387 -1.358 -3.526 1.00 90.19 139 MET A N 1
ATOM 1119 C CA . MET A 1 139 ? -5.230 -0.878 -4.624 1.00 90.19 139 MET A CA 1
ATOM 1120 C C . MET A 1 139 ? -4.418 -0.654 -5.898 1.00 90.19 139 MET A C 1
ATOM 1122 O O . MET A 1 139 ? -4.774 -1.197 -6.940 1.00 90.19 139 MET A O 1
ATOM 1126 N N . LYS A 1 140 ? -3.284 0.049 -5.805 1.00 90.62 140 LYS A N 1
ATOM 1127 C CA . LYS A 1 140 ? -2.389 0.290 -6.945 1.00 90.62 140 LYS A CA 1
ATOM 1128 C C . LYS A 1 140 ? -1.845 -0.997 -7.544 1.00 90.62 140 LYS A C 1
ATOM 1130 O O . LYS A 1 140 ? -1.718 -1.092 -8.756 1.00 90.62 140 LYS A O 1
ATOM 1135 N N . LEU A 1 141 ? -1.538 -1.995 -6.718 1.00 89.62 141 LEU A N 1
ATOM 1136 C CA . LEU A 1 141 ? -1.095 -3.301 -7.199 1.00 89.62 141 LEU A CA 1
ATOM 1137 C C . LEU A 1 141 ? -2.189 -3.951 -8.059 1.00 89.62 141 LEU A C 1
ATOM 1139 O O . LEU A 1 141 ? -1.913 -4.333 -9.191 1.00 89.62 141 LEU A O 1
ATOM 1143 N N . LYS A 1 142 ? -3.441 -3.963 -7.586 1.00 90.50 142 LYS A N 1
ATOM 1144 C CA . LYS A 1 142 ? -4.591 -4.469 -8.357 1.00 90.50 142 LYS A CA 1
ATOM 1145 C C . LYS A 1 142 ? -4.870 -3.657 -9.624 1.00 90.50 142 LYS A C 1
ATOM 1147 O O . LYS A 1 142 ? -5.243 -4.221 -10.648 1.00 90.50 142 LYS A O 1
ATOM 1152 N N . GLU A 1 143 ? -4.731 -2.334 -9.569 1.00 90.75 143 GLU A N 1
ATOM 1153 C CA . GLU A 1 143 ? -4.871 -1.459 -10.741 1.00 90.75 143 GLU A CA 1
ATOM 1154 C C . GLU A 1 143 ? -3.783 -1.744 -11.778 1.00 90.75 143 GLU A C 1
ATOM 1156 O O . GLU A 1 143 ? -4.083 -1.88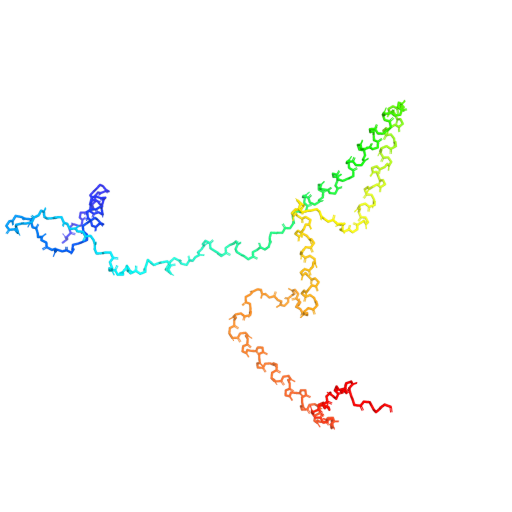7 -12.961 1.00 90.75 143 GLU A O 1
ATOM 1161 N N . ASN A 1 144 ? -2.536 -1.900 -11.330 1.00 90.38 144 ASN A N 1
ATOM 1162 C CA . ASN A 1 144 ? -1.409 -2.256 -12.182 1.00 90.38 144 ASN A CA 1
ATOM 1163 C C . ASN A 1 144 ? -1.587 -3.650 -12.797 1.00 90.38 144 ASN A C 1
ATOM 1165 O O . ASN A 1 144 ? -1.273 -3.827 -13.969 1.00 90.38 144 ASN A O 1
ATOM 1169 N N . GLU A 1 145 ? -2.111 -4.627 -12.054 1.00 90.88 145 GLU A N 1
ATOM 1170 C CA . GLU A 1 145 ? -2.449 -5.956 -12.583 1.00 90.88 145 GLU A CA 1
ATOM 1171 C C . GLU A 1 145 ? -3.501 -5.864 -13.692 1.00 90.88 145 GLU A C 1
ATOM 1173 O O . GLU A 1 145 ? -3.256 -6.335 -14.801 1.00 90.88 145 GLU A O 1
ATOM 1178 N N . LYS A 1 146 ? -4.613 -5.159 -13.451 1.00 92.44 146 LYS A N 1
ATOM 1179 C CA . LYS A 1 146 ? -5.647 -4.924 -14.475 1.00 92.44 146 LYS A CA 1
ATOM 1180 C C . LYS A 1 146 ? -5.093 -4.208 -15.704 1.00 92.44 146 LYS A C 1
ATOM 1182 O O . LYS A 1 146 ? -5.446 -4.535 -16.834 1.00 92.44 146 LYS A O 1
ATOM 1187 N N . PHE A 1 147 ? -4.225 -3.221 -15.497 1.00 91.38 147 PHE A N 1
ATOM 1188 C CA . PHE A 1 147 ? -3.590 -2.489 -16.587 1.00 91.38 147 PHE A CA 1
ATOM 1189 C C . PHE A 1 147 ? -2.642 -3.384 -17.398 1.00 91.38 147 PHE A C 1
ATOM 1191 O O . PHE A 1 147 ? -2.649 -3.338 -18.626 1.00 91.38 147 PHE A O 1
ATOM 1198 N N . ARG A 1 148 ? -1.869 -4.249 -16.733 1.00 90.12 148 ARG A N 1
ATOM 1199 C CA . ARG A 1 148 ? -1.004 -5.240 -17.391 1.00 90.12 148 ARG A CA 1
ATOM 1200 C C . ARG A 1 148 ? -1.809 -6.238 -18.216 1.00 90.12 148 ARG A C 1
ATOM 1202 O O . ARG A 1 148 ? -1.440 -6.501 -19.358 1.00 90.12 148 ARG A O 1
ATOM 1209 N N . GLU A 1 149 ? -2.914 -6.740 -17.672 1.00 91.25 149 GLU A N 1
ATOM 1210 C CA . GLU A 1 149 ? -3.840 -7.621 -18.390 1.00 91.25 149 GLU A CA 1
ATOM 1211 C C . GLU A 1 149 ? -4.421 -6.934 -19.630 1.00 91.25 149 GLU A C 1
ATOM 1213 O O . GLU A 1 149 ? -4.414 -7.517 -20.714 1.00 91.25 149 GLU A O 1
ATOM 1218 N N . ALA A 1 150 ? -4.842 -5.671 -19.508 1.00 93.75 150 ALA A N 1
ATOM 1219 C CA . ALA A 1 150 ? -5.355 -4.887 -20.631 1.00 93.75 150 ALA A CA 1
ATOM 1220 C C . ALA A 1 150 ? -4.307 -4.667 -21.738 1.00 93.75 150 ALA A C 1
ATOM 1222 O O . ALA A 1 150 ? -4.651 -4.622 -22.918 1.00 93.75 150 ALA A O 1
ATOM 1223 N N . LEU A 1 151 ? -3.026 -4.566 -21.373 1.00 91.06 151 LEU A N 1
ATOM 1224 C CA . LEU A 1 151 ? -1.906 -4.500 -22.316 1.00 91.06 151 LEU A CA 1
ATOM 1225 C C . LEU A 1 151 ? -1.491 -5.871 -22.878 1.00 91.06 151 LEU A C 1
ATOM 1227 O O . LEU A 1 151 ? -0.579 -5.936 -23.703 1.00 91.06 151 LEU A O 1
ATOM 1231 N N . GLY A 1 152 ? -2.122 -6.965 -22.442 1.00 87.81 152 GLY A N 1
ATOM 1232 C CA . GLY A 1 152 ? -1.773 -8.323 -22.859 1.00 87.81 152 GLY A CA 1
ATOM 1233 C C . GLY A 1 152 ? -0.431 -8.812 -22.306 1.00 87.81 152 GLY A C 1
ATOM 1234 O O . GLY A 1 152 ? 0.162 -9.741 -22.854 1.00 87.81 152 GLY A O 1
ATOM 1235 N N . VAL A 1 153 ? 0.075 -8.196 -21.234 1.00 87.06 153 VAL A N 1
ATOM 1236 C CA . VAL A 1 153 ? 1.331 -8.591 -20.589 1.00 87.06 153 VAL A CA 1
ATOM 1237 C C . VAL A 1 153 ? 1.040 -9.678 -19.557 1.00 87.06 153 VAL A C 1
ATOM 1239 O O . VAL A 1 153 ? 0.617 -9.397 -18.437 1.00 87.06 153 VAL A O 1
ATOM 1242 N N . MET A 1 154 ? 1.278 -10.936 -19.930 1.00 80.81 154 MET A N 1
ATOM 1243 C CA . MET A 1 154 ? 1.074 -12.080 -19.037 1.00 80.81 154 MET A CA 1
ATOM 1244 C C . MET A 1 154 ? 2.165 -12.160 -17.962 1.00 80.81 154 MET A C 1
ATOM 1246 O O . MET A 1 154 ? 3.355 -12.029 -18.252 1.00 80.81 154 MET A O 1
ATOM 1250 N N . ASN A 1 155 ? 1.767 -12.442 -16.719 1.00 76.81 155 ASN A N 1
ATOM 1251 C CA . ASN A 1 155 ? 2.690 -12.546 -15.582 1.00 76.81 155 ASN A CA 1
ATOM 1252 C C . ASN A 1 155 ? 3.686 -13.711 -15.695 1.00 76.81 155 ASN A C 1
ATOM 1254 O O . ASN A 1 155 ? 4.768 -13.623 -15.129 1.00 76.81 155 ASN A O 1
ATOM 1258 N N . SER A 1 156 ? 3.352 -14.779 -16.423 1.00 80.25 156 SER A N 1
ATOM 1259 C CA . SER A 1 156 ? 4.227 -15.948 -16.588 1.00 80.25 156 SER A CA 1
ATOM 1260 C C . SER A 1 156 ? 5.375 -15.722 -17.575 1.00 80.25 156 SER A C 1
ATOM 1262 O O . SER A 1 156 ? 6.458 -16.265 -17.386 1.00 80.25 156 SER A O 1
ATOM 1264 N N . SER A 1 157 ? 5.151 -14.937 -18.631 1.00 81.50 157 SER A N 1
ATOM 1265 C CA . SER A 1 157 ? 6.135 -14.700 -19.695 1.00 81.50 157 SER A CA 1
ATOM 1266 C C . SER A 1 157 ? 6.928 -13.406 -19.515 1.00 81.50 157 SER A C 1
ATOM 1268 O O . SER A 1 157 ? 7.949 -13.213 -20.175 1.00 81.50 157 SER A O 1
ATOM 1270 N N . TYR A 1 158 ? 6.436 -12.488 -18.680 1.00 82.81 158 TYR A N 1
ATOM 1271 C CA . TYR A 1 158 ? 7.044 -11.181 -18.477 1.00 82.81 158 TYR A CA 1
ATOM 1272 C C . TYR A 1 158 ? 8.109 -11.231 -17.382 1.00 82.81 158 TYR A C 1
ATOM 1274 O O . TYR A 1 158 ? 7.794 -11.450 -16.214 1.00 82.81 158 TYR A O 1
ATOM 1282 N N . VAL A 1 159 ? 9.356 -10.951 -17.758 1.00 85.31 159 VAL A N 1
ATOM 1283 C CA . VAL A 1 159 ? 10.459 -10.724 -16.818 1.00 85.31 159 VAL A CA 1
ATOM 1284 C C . VAL A 1 159 ? 10.964 -9.301 -17.011 1.00 85.31 159 VAL A C 1
ATOM 1286 O O . VAL A 1 159 ? 11.171 -8.844 -18.139 1.00 85.31 159 VAL A O 1
ATOM 1289 N N . GLU A 1 160 ? 11.133 -8.592 -15.900 1.00 82.94 160 GLU A N 1
ATOM 1290 C CA . GLU A 1 160 ? 11.672 -7.235 -15.890 1.00 82.94 160 GLU A CA 1
ATOM 1291 C C . GLU A 1 160 ? 13.072 -7.222 -16.523 1.00 82.94 160 GLU A C 1
ATOM 1293 O O . GLU A 1 160 ? 13.864 -8.137 -16.328 1.00 82.94 160 GLU A O 1
ATOM 1298 N N . GLY A 1 161 ? 13.367 -6.215 -17.348 1.00 83.50 161 GLY A N 1
ATOM 1299 C CA . GLY A 1 161 ? 14.664 -6.100 -18.024 1.00 83.50 161 GLY A CA 1
ATOM 1300 C C . GLY A 1 161 ? 14.779 -6.807 -19.381 1.00 83.50 161 GLY A C 1
ATOM 1301 O O . GLY A 1 161 ? 15.583 -6.367 -20.197 1.00 83.50 161 GLY A O 1
ATOM 1302 N N . GLN A 1 162 ? 13.908 -7.772 -19.716 1.00 84.06 162 GLN A N 1
ATOM 1303 C CA . GLN A 1 162 ? 13.922 -8.448 -21.033 1.00 84.06 162 GLN A CA 1
ATOM 1304 C C . GLN A 1 162 ? 13.784 -7.491 -22.225 1.00 84.06 162 GLN A C 1
ATOM 1306 O O . GLN A 1 162 ? 14.171 -7.804 -23.350 1.00 84.06 162 GLN A O 1
ATOM 1311 N N . ALA A 1 163 ? 13.193 -6.316 -22.004 1.00 84.38 163 ALA A N 1
ATOM 1312 C CA . ALA A 1 163 ? 13.093 -5.290 -23.029 1.00 84.38 163 ALA A CA 1
ATOM 1313 C C . ALA A 1 163 ? 14.455 -4.669 -23.384 1.00 84.38 163 ALA A C 1
ATOM 1315 O O . ALA A 1 163 ? 14.552 -4.042 -24.427 1.00 84.38 163 ALA A O 1
ATOM 1316 N N . PHE A 1 164 ? 15.502 -4.820 -22.577 1.00 83.50 164 PHE A N 1
ATOM 1317 C CA . PHE A 1 164 ? 16.827 -4.268 -22.874 1.00 83.50 164 PHE A CA 1
ATOM 1318 C C . PHE A 1 164 ? 17.781 -5.298 -23.500 1.00 83.50 164 PHE A C 1
ATOM 1320 O O . PHE A 1 164 ? 18.786 -4.908 -24.095 1.00 83.50 164 PHE A O 1
ATOM 1327 N N . ASP A 1 165 ? 17.430 -6.588 -23.473 1.00 87.00 165 ASP A N 1
ATOM 1328 C CA . ASP A 1 165 ? 18.214 -7.656 -24.094 1.00 87.00 165 ASP A CA 1
ATOM 1329 C C . ASP A 1 165 ? 18.136 -7.586 -25.624 1.00 87.00 165 ASP A C 1
ATOM 1331 O O . ASP A 1 165 ? 17.160 -7.998 -26.261 1.00 87.00 165 ASP A O 1
ATOM 1335 N N . ARG A 1 166 ? 19.199 -7.060 -26.241 1.00 89.00 166 ARG A N 1
ATOM 1336 C CA . ARG A 1 166 ? 19.276 -6.845 -27.695 1.00 89.00 166 ARG A CA 1
ATOM 1337 C C . ARG A 1 166 ? 19.094 -8.138 -28.494 1.00 89.00 166 ARG A C 1
ATOM 1339 O O . ARG A 1 166 ? 18.448 -8.117 -29.541 1.00 89.00 166 ARG A O 1
ATOM 1346 N N . GLU A 1 167 ? 19.646 -9.245 -28.006 1.00 89.94 167 GLU A N 1
ATOM 1347 C CA . GLU A 1 167 ? 19.546 -10.559 -28.649 1.00 89.94 167 GLU A CA 1
ATOM 1348 C C . GLU A 1 167 ? 18.116 -11.107 -28.591 1.00 89.94 167 GLU A C 1
ATOM 1350 O O . GLU A 1 167 ? 17.553 -11.466 -29.626 1.00 89.94 167 GLU A O 1
ATOM 1355 N N . LEU A 1 168 ? 17.488 -11.073 -27.410 1.00 88.38 168 LEU A N 1
ATOM 1356 C CA . LEU A 1 168 ? 16.097 -11.489 -27.212 1.00 88.38 168 LEU A CA 1
ATOM 1357 C C . LEU A 1 168 ? 15.142 -10.670 -28.095 1.00 88.38 168 LEU A C 1
ATOM 1359 O O . LEU A 1 168 ? 14.230 -11.212 -28.722 1.00 88.38 168 LEU A O 1
ATOM 1363 N N . GLN A 1 169 ? 15.369 -9.357 -28.196 1.00 87.19 169 GLN A N 1
ATOM 1364 C CA . GLN A 1 169 ? 14.592 -8.498 -29.083 1.00 87.19 169 GLN A CA 1
ATOM 1365 C C . GLN A 1 169 ? 14.777 -8.841 -30.563 1.00 87.19 169 GLN A C 1
ATOM 1367 O O . GLN A 1 169 ? 13.803 -8.813 -31.317 1.00 87.19 169 GLN A O 1
ATOM 1372 N N . ALA A 1 170 ? 16.007 -9.124 -31.000 1.00 91.94 170 ALA A N 1
ATOM 1373 C CA . ALA A 1 170 ? 16.282 -9.494 -32.385 1.00 91.94 170 ALA A CA 1
ATOM 1374 C C . ALA A 1 170 ? 15.583 -10.811 -32.750 1.00 91.94 170 ALA A C 1
ATOM 1376 O O . ALA A 1 170 ? 14.938 -10.883 -33.795 1.00 91.94 170 ALA A O 1
ATOM 1377 N N . GLN A 1 171 ? 15.621 -11.800 -31.852 1.00 91.00 171 GLN A N 1
ATOM 1378 C CA . GLN A 1 171 ? 14.908 -13.069 -32.015 1.00 91.00 171 GLN A CA 1
ATOM 1379 C C . GLN A 1 171 ? 13.388 -12.866 -32.093 1.00 91.00 171 GLN A C 1
ATOM 1381 O O . GLN A 1 171 ? 12.761 -13.338 -33.038 1.00 91.00 171 GLN A O 1
ATOM 1386 N N . ARG A 1 172 ? 12.791 -12.091 -31.172 1.00 89.88 172 ARG A N 1
ATOM 1387 C CA . ARG A 1 172 ? 11.349 -11.770 -31.209 1.00 89.88 172 ARG A CA 1
ATOM 1388 C C . ARG A 1 172 ? 10.945 -11.044 -32.497 1.00 89.88 172 ARG A C 1
ATOM 1390 O O . ARG A 1 172 ? 9.881 -11.315 -33.046 1.00 89.88 172 ARG A O 1
ATOM 1397 N N . LYS A 1 173 ? 11.787 -10.134 -33.001 1.00 92.31 173 LYS A N 1
ATOM 1398 C CA . LYS A 1 173 ? 11.552 -9.438 -34.279 1.00 92.31 173 LYS A CA 1
ATOM 1399 C C . LYS A 1 173 ? 11.620 -10.392 -35.469 1.00 92.31 173 LYS A C 1
ATOM 1401 O O . LYS A 1 173 ? 10.755 -10.305 -36.333 1.00 92.31 173 LYS A O 1
ATOM 1406 N N . ALA A 1 174 ? 12.608 -11.286 -35.510 1.00 94.06 174 ALA A N 1
ATOM 1407 C CA . ALA A 1 174 ? 12.729 -12.288 -36.566 1.00 94.06 174 ALA A CA 1
ATOM 1408 C C . ALA A 1 174 ? 11.499 -13.210 -36.600 1.00 94.06 174 ALA A C 1
ATOM 1410 O O . ALA A 1 174 ? 10.851 -13.312 -37.637 1.00 94.06 174 ALA A O 1
ATOM 1411 N N . GLN A 1 175 ? 11.092 -13.749 -35.445 1.00 93.19 175 GLN A N 1
ATOM 1412 C CA . GLN A 1 175 ? 9.887 -14.578 -35.315 1.00 93.19 175 GLN A CA 1
ATOM 1413 C C . GLN A 1 175 ? 8.619 -13.841 -35.772 1.00 93.19 175 GLN A C 1
ATOM 1415 O O . GLN A 1 175 ? 7.813 -14.394 -36.513 1.00 93.19 175 GLN A O 1
ATOM 1420 N N . ALA A 1 176 ? 8.454 -12.567 -35.397 1.00 91.69 176 ALA A N 1
ATOM 1421 C CA . ALA A 1 176 ? 7.302 -11.769 -35.821 1.00 91.69 176 ALA A CA 1
ATOM 1422 C C . ALA A 1 176 ? 7.279 -11.487 -37.338 1.00 91.69 176 ALA A C 1
ATOM 1424 O O . ALA A 1 176 ? 6.205 -11.338 -37.925 1.00 91.69 176 ALA A O 1
ATOM 1425 N N . ILE A 1 177 ? 8.449 -11.382 -37.979 1.00 93.56 177 ILE A N 1
ATOM 1426 C CA . ILE A 1 177 ? 8.563 -11.236 -39.437 1.00 93.56 177 ILE A CA 1
ATOM 1427 C C . ILE A 1 177 ? 8.210 -12.557 -40.124 1.00 93.56 177 ILE A C 1
ATOM 1429 O O . ILE A 1 177 ? 7.423 -12.541 -41.068 1.00 93.56 177 ILE A O 1
ATOM 1433 N N . GLU A 1 178 ? 8.734 -13.681 -39.636 1.00 93.06 178 GLU A N 1
ATOM 1434 C CA . GLU A 1 178 ? 8.427 -15.018 -40.157 1.00 93.06 178 GLU A CA 1
ATOM 1435 C C . GLU A 1 178 ? 6.933 -15.342 -40.033 1.00 93.06 178 GLU A C 1
ATOM 1437 O O . GLU A 1 178 ? 6.307 -15.737 -41.014 1.00 93.06 178 GLU A O 1
ATOM 1442 N N . GLU A 1 179 ? 6.319 -15.089 -38.873 1.00 92.69 179 GLU A N 1
ATOM 1443 C CA . GLU A 1 179 ? 4.882 -15.304 -38.661 1.00 92.69 179 GLU A CA 1
ATOM 1444 C C . GLU A 1 179 ? 4.038 -14.427 -39.599 1.00 92.69 179 GLU A C 1
ATOM 1446 O O . GLU A 1 179 ? 3.034 -14.873 -40.158 1.00 92.69 179 GLU A O 1
ATOM 1451 N N . ARG A 1 180 ? 4.453 -13.172 -39.823 1.00 88.44 180 ARG A N 1
ATOM 1452 C CA . ARG A 1 180 ? 3.789 -12.283 -40.784 1.00 88.44 180 ARG A CA 1
ATOM 1453 C C . ARG A 1 180 ? 3.906 -12.821 -42.208 1.00 88.44 180 ARG A C 1
ATOM 1455 O O . ARG A 1 180 ? 2.895 -12.862 -42.899 1.00 88.44 180 ARG A O 1
ATOM 1462 N N . GLN A 1 181 ? 5.092 -13.265 -42.625 1.00 91.75 181 GLN A N 1
ATOM 1463 C CA . GLN A 1 181 ? 5.303 -13.865 -43.945 1.00 91.75 181 GLN A CA 1
ATOM 1464 C C . GLN A 1 181 ? 4.448 -15.124 -44.134 1.00 91.75 181 GLN A C 1
ATOM 1466 O O . GLN A 1 181 ? 3.815 -15.274 -45.176 1.00 91.75 181 GLN A O 1
ATOM 1471 N N . GLN A 1 182 ? 4.367 -15.991 -43.119 1.00 91.56 182 GLN A N 1
ATOM 1472 C CA . GLN A 1 182 ? 3.506 -17.177 -43.137 1.00 91.56 182 GLN A CA 1
ATOM 1473 C C . GLN A 1 182 ? 2.026 -16.799 -43.251 1.00 91.56 182 GLN A C 1
ATOM 1475 O O . GLN A 1 182 ? 1.308 -17.351 -44.083 1.00 91.56 182 GLN A O 1
ATOM 1480 N N . ARG A 1 183 ? 1.571 -15.816 -42.469 1.00 87.75 183 ARG A N 1
ATOM 1481 C CA . ARG A 1 183 ? 0.188 -15.324 -42.500 1.00 87.75 183 ARG A CA 1
ATOM 1482 C C . ARG A 1 183 ? -0.169 -14.684 -43.843 1.00 87.75 183 ARG A C 1
ATOM 1484 O O . ARG A 1 183 ? -1.282 -14.870 -44.332 1.00 87.75 183 ARG A O 1
ATOM 1491 N N . ASP A 1 184 ? 0.751 -13.929 -44.435 1.00 86.12 184 ASP A N 1
ATOM 1492 C CA . ASP A 1 184 ? 0.568 -13.309 -45.747 1.00 86.12 184 ASP A CA 1
ATOM 1493 C C . ASP A 1 184 ? 0.554 -14.371 -46.859 1.00 86.12 184 ASP A C 1
ATOM 1495 O O . ASP A 1 184 ? -0.285 -14.295 -47.758 1.00 86.12 184 ASP A O 1
ATOM 1499 N N . ALA A 1 185 ? 1.395 -15.407 -46.759 1.00 87.31 185 ALA A N 1
ATOM 1500 C CA . ALA A 1 185 ? 1.378 -16.558 -47.662 1.00 87.31 185 ALA A CA 1
ATOM 1501 C C . ALA A 1 185 ? 0.073 -17.365 -47.549 1.00 87.31 185 ALA A C 1
ATOM 1503 O O . ALA A 1 185 ? -0.514 -17.722 -48.569 1.00 87.31 185 ALA A O 1
ATOM 1504 N N . GLU A 1 186 ? -0.433 -17.601 -46.334 1.00 87.44 186 GLU A N 1
ATOM 1505 C CA . GLU A 1 186 ? -1.726 -18.260 -46.107 1.00 87.44 186 GLU A CA 1
ATOM 1506 C C . GLU A 1 186 ? -2.889 -17.434 -46.684 1.00 87.44 186 GLU A C 1
ATOM 1508 O O . GLU A 1 186 ? -3.778 -17.979 -47.340 1.00 87.44 186 GLU A O 1
ATOM 1513 N N . ARG A 1 187 ? -2.882 -16.106 -46.493 1.00 81.81 187 ARG A N 1
ATOM 1514 C CA . ARG A 1 187 ? -3.884 -15.199 -47.085 1.00 81.81 187 ARG A CA 1
ATOM 1515 C C . ARG A 1 187 ? -3.833 -15.203 -48.610 1.00 81.81 187 ARG A C 1
ATOM 1517 O O . ARG A 1 187 ? -4.892 -15.272 -49.234 1.00 81.81 187 ARG A O 1
ATOM 1524 N N . ALA A 1 188 ? -2.632 -15.173 -49.190 1.00 83.69 188 ALA A N 1
ATOM 1525 C CA . ALA A 1 188 ? -2.425 -15.264 -50.631 1.00 83.69 188 ALA A CA 1
ATOM 1526 C C . ALA A 1 188 ? -2.914 -16.611 -51.186 1.00 83.69 188 ALA A C 1
ATOM 1528 O O . ALA A 1 188 ? -3.610 -16.635 -52.198 1.00 83.69 188 ALA A O 1
ATOM 1529 N N . ALA A 1 189 ? -2.642 -17.718 -50.485 1.00 84.00 189 ALA A N 1
ATOM 1530 C CA . ALA A 1 189 ? -3.143 -19.047 -50.837 1.00 84.00 189 ALA A CA 1
ATOM 1531 C C . ALA A 1 189 ? -4.677 -19.143 -50.753 1.00 84.00 189 ALA A C 1
ATOM 1533 O O . ALA A 1 189 ? -5.299 -19.810 -51.576 1.00 84.00 189 ALA A O 1
ATOM 1534 N N . ARG A 1 190 ? -5.306 -18.441 -49.799 1.00 82.94 190 ARG A N 1
ATOM 1535 C CA . ARG A 1 190 ? -6.773 -18.308 -49.703 1.00 82.94 190 ARG A CA 1
ATOM 1536 C C . ARG A 1 190 ? -7.378 -17.308 -50.700 1.00 82.94 190 ARG A C 1
ATOM 1538 O O . ARG A 1 190 ? -8.594 -17.145 -50.706 1.00 82.94 190 ARG A O 1
ATOM 1545 N N . GLY A 1 191 ? -6.570 -16.632 -51.521 1.00 76.75 191 GLY A N 1
ATOM 1546 C CA . GLY A 1 191 ? -7.041 -15.675 -52.527 1.00 76.75 191 GLY A CA 1
ATOM 1547 C C . GLY A 1 191 ? -7.625 -14.371 -51.964 1.00 76.75 191 GLY A C 1
ATOM 1548 O O . GLY A 1 191 ? -8.270 -13.631 -52.705 1.00 76.75 191 GLY A O 1
ATOM 1549 N N . LEU A 1 192 ? -7.417 -14.060 -50.676 1.00 67.88 192 LEU A N 1
ATOM 1550 C CA . LEU A 1 192 ? -7.800 -12.765 -50.102 1.00 67.88 192 LEU A CA 1
ATOM 1551 C C . LEU A 1 192 ? -6.715 -11.725 -50.416 1.00 67.88 192 LEU A C 1
ATOM 1553 O O . LEU A 1 192 ? -5.542 -11.935 -50.106 1.00 67.88 192 LEU A O 1
ATOM 1557 N N . SER A 1 193 ? -7.101 -10.573 -50.975 1.00 61.56 193 SER A N 1
ATOM 1558 C CA . SER A 1 193 ? -6.176 -9.458 -51.215 1.00 61.56 193 SER A CA 1
ATOM 1559 C C . SER A 1 193 ? -5.510 -9.008 -49.908 1.00 61.56 193 SER A C 1
ATOM 1561 O O . SER A 1 193 ? -6.189 -8.756 -48.911 1.00 61.56 193 SER A O 1
ATOM 1563 N N . SER A 1 194 ? -4.181 -8.878 -49.918 1.00 61.22 194 SER A N 1
ATOM 1564 C CA . SER A 1 194 ? -3.360 -8.550 -48.740 1.00 61.22 194 SER A CA 1
ATOM 1565 C C . SER A 1 194 ? -3.624 -7.158 -48.154 1.00 61.22 194 SER A C 1
ATOM 1567 O O . SER A 1 194 ? -3.310 -6.904 -46.991 1.00 61.22 194 SER A O 1
ATOM 1569 N N . VAL A 1 195 ? -4.220 -6.258 -48.938 1.00 66.19 195 VAL A N 1
ATOM 1570 C CA . VAL A 1 195 ? -4.491 -4.876 -48.545 1.00 66.19 195 VAL A CA 1
ATOM 1571 C C . VAL A 1 195 ? -5.906 -4.794 -47.966 1.00 66.19 195 VAL A C 1
ATOM 1573 O O . VAL A 1 195 ? -6.868 -4.957 -48.720 1.00 66.19 195 VAL A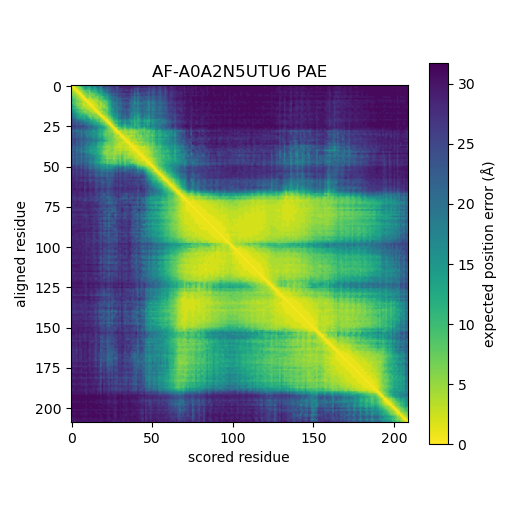 O 1
ATOM 1576 N N . PRO A 1 196 ? -6.085 -4.551 -46.650 1.00 64.69 196 PRO A N 1
ATOM 1577 C CA . PRO A 1 196 ? -7.396 -4.167 -46.146 1.00 64.69 196 PRO A CA 1
ATOM 1578 C C . PRO A 1 196 ? -7.833 -2.895 -46.889 1.00 64.69 196 PRO A C 1
ATOM 1580 O O . PRO A 1 196 ? -7.003 -1.995 -47.053 1.00 64.69 196 PRO A O 1
ATOM 1583 N N . PRO A 1 197 ? -9.094 -2.799 -47.353 1.00 64.75 197 PRO A N 1
ATOM 1584 C CA . PRO A 1 197 ? -9.556 -1.597 -48.032 1.00 64.75 197 PRO A CA 1
ATOM 1585 C C . PRO A 1 197 ? -9.288 -0.386 -47.129 1.00 64.75 197 PRO A C 1
ATOM 1587 O O . PRO A 1 197 ? -9.401 -0.508 -45.900 1.00 64.75 197 PRO A O 1
ATOM 1590 N N . PRO A 1 198 ? -8.888 0.765 -47.700 1.00 69.00 198 PRO A N 1
ATOM 1591 C CA . PRO A 1 198 ? -8.651 1.960 -46.909 1.00 69.00 198 PRO A CA 1
ATOM 1592 C C . PRO A 1 198 ? -9.878 2.199 -46.033 1.00 69.00 198 PRO A C 1
ATOM 1594 O O . PRO A 1 198 ? -11.003 2.199 -46.529 1.00 69.00 198 PRO A O 1
ATOM 1597 N N . ARG A 1 199 ? -9.675 2.358 -44.717 1.00 68.81 199 ARG A N 1
ATOM 1598 C CA . ARG A 1 199 ? -10.755 2.763 -43.814 1.00 68.81 199 ARG A CA 1
ATOM 1599 C C . ARG A 1 199 ? -11.202 4.148 -44.266 1.00 68.81 199 ARG A C 1
ATOM 1601 O O . ARG A 1 199 ? -10.581 5.144 -43.899 1.00 68.81 199 ARG A O 1
ATOM 1608 N N . THR A 1 200 ? -12.242 4.215 -45.087 1.00 64.06 200 THR A N 1
ATOM 1609 C CA . THR A 1 200 ? -12.894 5.466 -45.450 1.00 64.06 200 THR A CA 1
ATOM 1610 C C . THR A 1 200 ? -13.559 5.989 -44.187 1.00 64.06 200 THR A C 1
ATOM 1612 O O . THR A 1 200 ? -14.681 5.626 -43.850 1.00 64.06 200 THR A O 1
ATOM 1615 N N . ARG A 1 201 ? -12.837 6.811 -43.423 1.00 66.88 201 ARG A N 1
ATOM 1616 C CA . ARG A 1 201 ? -13.473 7.677 -42.437 1.00 66.88 201 ARG A CA 1
ATOM 1617 C C . ARG A 1 201 ? -14.223 8.718 -43.256 1.00 66.88 201 ARG A C 1
ATOM 1619 O O . ARG A 1 201 ? -13.606 9.677 -43.713 1.00 66.88 201 ARG A O 1
ATOM 1626 N N . GLU A 1 202 ? -15.508 8.475 -43.503 1.00 63.94 202 GLU A N 1
ATOM 1627 C CA . GLU A 1 202 ? -16.390 9.466 -44.118 1.00 63.94 202 GLU A CA 1
ATOM 1628 C C . GLU A 1 202 ? -16.200 10.784 -43.364 1.00 63.94 202 GLU A C 1
ATOM 1630 O O . GLU A 1 202 ? -16.334 10.849 -42.135 1.00 63.94 202 GLU A O 1
ATOM 1635 N N . LYS A 1 203 ? -15.755 11.822 -44.078 1.00 65.44 203 LYS A N 1
ATOM 1636 C CA . LYS A 1 203 ? -15.591 13.139 -43.474 1.00 65.44 203 LYS A CA 1
ATOM 1637 C C . LYS A 1 203 ? -17.003 13.637 -43.157 1.00 65.44 203 LYS A C 1
ATOM 1639 O O . LYS A 1 203 ? -17.845 13.639 -44.050 1.00 65.44 203 LYS A O 1
ATOM 1644 N N . PRO A 1 204 ? -17.288 14.083 -41.924 1.00 65.75 204 PRO A N 1
ATOM 1645 C CA . PRO A 1 204 ? -18.648 14.438 -41.509 1.00 65.75 204 PRO A CA 1
ATOM 1646 C C . PRO A 1 204 ? -19.242 15.664 -42.232 1.00 65.75 204 PRO A C 1
ATOM 1648 O O . PRO A 1 204 ? -20.354 16.063 -41.907 1.00 65.75 204 PRO A O 1
ATOM 1651 N N . TYR A 1 205 ? -18.530 16.253 -43.197 1.00 66.25 205 TYR A N 1
ATOM 1652 C CA . TYR A 1 205 ? -18.897 17.491 -43.886 1.00 66.25 205 TYR A CA 1
ATOM 1653 C C . TYR A 1 205 ? -19.320 17.299 -45.354 1.00 66.25 205 TYR A C 1
ATOM 1655 O O . TYR A 1 205 ? -19.673 18.281 -45.992 1.00 66.25 205 TYR A O 1
ATOM 1663 N N . ASP A 1 206 ? -19.338 16.068 -45.878 1.00 62.22 206 ASP A N 1
ATOM 1664 C CA . ASP A 1 206 ? -19.726 15.787 -47.276 1.00 62.22 206 ASP A CA 1
ATOM 1665 C C . ASP A 1 206 ? -21.227 15.451 -47.447 1.00 62.22 206 ASP A C 1
ATOM 1667 O O . ASP A 1 206 ? -21.641 14.934 -48.484 1.00 62.22 206 ASP A O 1
ATOM 1671 N N . LYS A 1 207 ? -22.075 15.728 -46.443 1.00 68.81 207 LYS A N 1
ATOM 1672 C CA . LYS A 1 207 ? -23.534 15.566 -46.576 1.00 68.81 207 LYS A CA 1
ATOM 1673 C C . LYS A 1 207 ? -24.121 16.807 -47.267 1.00 68.81 207 LYS A C 1
ATOM 1675 O O . LYS A 1 207 ? -23.980 17.892 -46.701 1.00 68.81 207 LYS A O 1
ATOM 1680 N N . PRO A 1 208 ? -24.761 16.691 -48.447 1.00 70.69 208 PRO A N 1
ATOM 1681 C CA . PRO A 1 208 ? -25.497 17.814 -49.017 1.00 70.69 208 PRO A CA 1
ATOM 1682 C C . PRO A 1 208 ? -26.658 18.198 -48.086 1.00 70.69 208 PRO A C 1
ATOM 1684 O O . PRO A 1 208 ? -27.247 17.320 -47.450 1.00 70.69 208 PRO A O 1
ATOM 1687 N N . LEU A 1 209 ? -26.919 19.508 -47.988 1.00 65.81 209 LEU A N 1
ATOM 1688 C CA . LEU A 1 209 ? -28.049 20.100 -47.257 1.00 65.81 209 LEU A CA 1
ATOM 1689 C C . LEU A 1 209 ? -29.395 19.561 -47.752 1.00 65.81 209 LEU A C 1
ATOM 1691 O O . LEU A 1 209 ? -29.550 19.437 -48.988 1.00 65.81 209 LEU A O 1
#